Protein AF-A0A8T7CP13-F1 (afdb_monomer)

Radius of gyration: 25.71 Å; Cα contacts (8 Å, |Δi|>4): 298; chains: 1; bounding box: 45×99×45 Å

Secondary structure (DSSP, 8-state):
-------------------------PPPPEEEEEEEEEESS-HHHHHHHHHHHHHTSS-EEEEEEEEEETTTTEEEEEEEEE-HHHHHHTTTS-GGGGGGG-EEEEEEEETT-SSEEEEEE-HHHHHHHHTTT-TTHHHHHHHHHHHHHHHHHHHHTSSEEEEEEEEEEEE-HHHHTT---

Nearest PDB structures (foldseek):
  7bj4-assembly1_A  TM=4.492E-01  e=5.157E-01  Halalkalicoccus jeotgali B3
  4bva-assembly1_A  TM=3.346E-01  e=1.527E-01  Mus musculus
  4bv9-assembly1_A  TM=2.547E-01  e=1.211E-01  Mus musculus
  8j1g-assembly1_B  TM=2.548E-01  e=1.143E-01  Pseudomonas veronii
  8j1g-assembly1_A  TM=2.370E-01  e=2.428E-01  Pseudomonas veronii

Mean predicted aligned error: 9.37 Å

pLDDT: mean 86.02, std 18.94, range [32.25, 98.44]

Solvent-accessible surface area (backbone atoms only — not comparable to full-atom values): 10277 Å² total; per-residue (Å²): 134,82,91,79,85,90,84,89,82,88,84,78,86,88,89,87,84,82,79,80,82,73,75,74,72,74,74,66,64,46,15,47,28,28,39,41,29,39,26,69,46,54,65,67,58,45,44,52,50,48,53,53,31,47,67,73,48,86,47,45,78,77,50,73,48,80,48,73,41,79,92,64,44,29,39,36,41,38,39,39,30,38,40,65,63,38,49,60,52,47,64,87,53,61,81,87,45,54,73,47,52,59,39,40,41,34,36,37,38,53,71,88,50,100,38,24,37,32,34,31,52,26,39,39,42,38,27,32,42,60,34,52,85,46,95,54,34,66,59,30,34,50,35,19,41,54,51,48,51,53,50,50,59,40,54,54,80,50,64,60,45,74,61,70,38,69,30,76,69,67,38,33,63,77,53,33,44,63,64,81,130

Sequence (181 aa):
MKLKCRFCASILLSLLVFAPVAATAAKEKVGIFELIHVADGSFEETAAAVESALGTTSLTLHNSHDIEVGNGTQRARIFVLTSPALLSAAAAEPPNAISGQIVRVAVYNHGESDGTLINMANPVAHAMVFYSNSKNFKNIVDAAKDVADSIRDAVREIEGQAVLEQRAPLRTEKHYRKYKG

Foldseek 3Di:
DDDDDDDDDDDDDDDDDDDPPPPPPPFFWFALKWFFFFFQDDLVVLVVLLVVLVVVFQKDFDDWDWDADDNNQKIKIKTWIFHPQLCVLCVPPDPVLCVLRIWIWMWMDHHPPSGIIIMTSQSLLSLLQSCLPPPSSVSNSVSSVVVNVSSSVSSCPHHGDGDGGGDPPIDGSVVSSVDDD

Structure (mmCIF, N/CA/C/O backbone):
data_AF-A0A8T7CP13-F1
#
_entry.id   AF-A0A8T7CP13-F1
#
loop_
_atom_site.group_PDB
_atom_site.id
_atom_site.type_symbol
_atom_site.label_atom_id
_atom_site.label_alt_id
_atom_site.label_comp_id
_atom_site.label_asym_id
_atom_site.label_entity_id
_atom_site.label_seq_id
_atom_site.pdbx_PDB_ins_code
_atom_site.Cartn_x
_atom_site.Cartn_y
_atom_site.Cartn_z
_atom_site.occupancy
_atom_site.B_iso_or_equiv
_atom_site.auth_seq_id
_atom_site.auth_comp_id
_atom_site.auth_asym_id
_atom_site.auth_atom_id
_atom_site.pdbx_PDB_model_num
ATOM 1 N N . MET A 1 1 ? -28.095 -80.290 -11.524 1.00 34.06 1 MET A N 1
ATOM 2 C CA . MET A 1 1 ? -27.064 -81.280 -11.901 1.00 34.06 1 MET A CA 1
ATOM 3 C C . MET A 1 1 ? -26.045 -80.591 -12.806 1.00 34.06 1 MET A C 1
ATOM 5 O O . MET A 1 1 ? -26.471 -80.114 -13.839 1.00 34.06 1 MET A O 1
ATOM 9 N N . LYS A 1 2 ? -24.768 -80.536 -12.373 1.00 32.25 2 LYS A N 1
ATOM 10 C CA . LYS A 1 2 ? -23.499 -80.413 -13.147 1.00 32.25 2 LYS A CA 1
ATOM 11 C C . LYS A 1 2 ? -23.314 -79.195 -14.101 1.00 32.25 2 LYS A C 1
ATOM 13 O O . LYS A 1 2 ? -24.148 -78.946 -14.947 1.00 32.25 2 LYS A O 1
ATOM 18 N N . LEU A 1 3 ? -22.298 -78.335 -13.878 1.00 32.69 3 LEU A N 1
ATOM 19 C CA . LEU A 1 3 ? -20.914 -78.398 -14.438 1.00 32.69 3 LEU A CA 1
ATOM 20 C C . LEU A 1 3 ? -20.898 -78.208 -15.977 1.00 32.69 3 LEU A C 1
ATOM 22 O O . LEU A 1 3 ? -21.651 -78.892 -16.644 1.00 32.69 3 LEU A O 1
ATOM 26 N N . LYS A 1 4 ? -20.026 -77.448 -16.656 1.00 38.84 4 LYS A N 1
ATOM 27 C CA . LYS A 1 4 ? -18.803 -76.675 -16.354 1.00 38.84 4 LYS A CA 1
ATOM 28 C C . LYS A 1 4 ? -18.321 -76.055 -17.692 1.00 38.84 4 LYS A C 1
ATOM 30 O O . LYS A 1 4 ? -18.688 -76.562 -18.742 1.00 38.84 4 LYS A O 1
ATOM 35 N N . CYS A 1 5 ? -17.352 -75.137 -17.599 1.00 36.16 5 CYS A N 1
ATOM 36 C CA . CYS A 1 5 ? -16.318 -74.805 -18.605 1.00 36.16 5 CYS A CA 1
ATOM 37 C C . CYS A 1 5 ? -16.741 -73.982 -19.839 1.00 36.16 5 CYS A C 1
ATOM 39 O O . CYS A 1 5 ? -17.562 -74.413 -20.629 1.00 36.16 5 CYS A O 1
ATOM 41 N N . ARG A 1 6 ? -16.280 -72.726 -19.973 1.00 43.09 6 ARG A N 1
ATOM 42 C CA . ARG A 1 6 ? -14.911 -72.235 -20.304 1.00 43.09 6 ARG A CA 1
ATOM 43 C C . ARG A 1 6 ? -14.554 -72.419 -21.785 1.00 43.09 6 ARG A C 1
ATOM 45 O O . ARG A 1 6 ? -14.331 -73.551 -22.183 1.00 43.09 6 ARG A O 1
ATOM 52 N N . PHE A 1 7 ? -14.398 -71.303 -22.508 1.00 37.09 7 PHE A N 1
ATOM 53 C CA . PHE A 1 7 ? -13.244 -70.910 -23.355 1.00 37.09 7 PHE A CA 1
ATOM 54 C C . PHE A 1 7 ? -13.603 -69.577 -24.060 1.00 37.09 7 PHE A C 1
ATOM 56 O O . PHE A 1 7 ? -14.614 -69.496 -24.739 1.00 37.09 7 PHE A O 1
ATOM 63 N N . CYS A 1 8 ? -12.967 -68.463 -23.680 1.00 35.53 8 CYS A N 1
ATOM 64 C CA . CYS A 1 8 ? -11.900 -67.778 -24.436 1.00 35.53 8 CYS A CA 1
ATOM 65 C C . CYS A 1 8 ? -12.402 -66.779 -25.491 1.00 35.53 8 CYS A C 1
ATOM 67 O O . CYS A 1 8 ? -12.830 -67.188 -26.558 1.00 35.53 8 CYS A O 1
ATOM 69 N N . ALA A 1 9 ? -12.236 -65.480 -25.225 1.00 37.19 9 ALA A N 1
ATOM 70 C CA . ALA A 1 9 ? -11.510 -64.564 -26.114 1.00 37.19 9 ALA A CA 1
ATOM 71 C C . ALA A 1 9 ? -11.458 -63.164 -25.487 1.00 37.19 9 ALA A C 1
ATOM 73 O O . ALA A 1 9 ? -12.456 -62.464 -25.345 1.00 37.19 9 ALA A O 1
ATOM 74 N N . SER A 1 10 ? -10.251 -62.801 -25.090 1.00 41.25 10 SER A N 1
ATOM 75 C CA . SER A 1 10 ? -9.802 -61.485 -24.673 1.00 41.25 10 SER A CA 1
ATOM 76 C C . SER A 1 10 ? -10.085 -60.440 -25.758 1.00 41.25 10 SER A C 1
ATOM 78 O O . SER A 1 10 ? -9.637 -60.616 -26.889 1.00 41.25 10 SER A O 1
ATOM 80 N N . ILE A 1 11 ? -10.738 -59.325 -25.418 1.00 53.50 11 ILE A N 1
ATOM 81 C CA . ILE A 1 11 ? -10.636 -58.094 -26.212 1.00 53.50 11 ILE A CA 1
ATOM 82 C C . ILE A 1 11 ? -9.705 -57.155 -25.454 1.00 53.50 11 ILE A C 1
ATOM 84 O O . ILE A 1 11 ? -10.035 -56.585 -24.415 1.00 53.50 11 ILE A O 1
ATOM 88 N N . LEU A 1 12 ? -8.486 -57.110 -25.977 1.00 41.66 12 LEU A N 1
ATOM 89 C CA . LEU A 1 12 ? -7.406 -56.216 -25.615 1.00 41.66 12 LEU A CA 1
ATOM 90 C C . LEU A 1 12 ? -7.769 -54.782 -26.043 1.00 41.66 12 LEU A C 1
ATOM 92 O O . LEU A 1 12 ? -8.125 -54.549 -27.192 1.00 41.66 12 LEU A O 1
ATOM 96 N N . LEU A 1 13 ? -7.638 -53.849 -25.100 1.00 44.75 13 LEU A N 1
ATOM 97 C CA . LEU A 1 13 ? -6.861 -52.611 -25.221 1.00 44.75 13 LEU A CA 1
ATOM 98 C C . LEU A 1 13 ? -6.862 -51.874 -26.579 1.00 44.75 13 LEU A C 1
ATOM 100 O O . LEU A 1 13 ? -6.088 -52.235 -27.458 1.00 44.75 13 LEU A O 1
ATOM 104 N N . SER A 1 14 ? -7.557 -50.731 -26.650 1.00 43.22 14 SER A N 1
ATOM 105 C CA . SER A 1 14 ? -7.022 -49.490 -27.252 1.00 43.22 14 SER A CA 1
ATOM 106 C C . SER A 1 14 ? -8.059 -48.363 -27.238 1.00 43.22 14 SER A C 1
ATOM 108 O O . SER A 1 14 ? -9.024 -48.432 -27.991 1.00 43.22 14 SER A O 1
ATOM 110 N N . LEU A 1 15 ? -7.842 -47.335 -26.405 1.00 42.22 15 LEU A N 1
ATOM 111 C CA . LEU A 1 15 ? -8.043 -45.903 -26.710 1.00 42.22 15 LEU A CA 1
ATOM 112 C C . LEU A 1 15 ? -7.820 -45.075 -25.434 1.00 42.22 15 LEU A C 1
ATOM 114 O O . LEU A 1 15 ? -8.746 -44.638 -24.759 1.00 42.22 15 LEU A O 1
ATOM 118 N N . LEU A 1 16 ? -6.548 -44.862 -25.110 1.00 52.78 16 LEU A N 1
ATOM 119 C CA . LEU A 1 16 ? -6.111 -43.708 -24.336 1.00 52.78 16 LEU A CA 1
ATOM 120 C C . LEU A 1 16 ? -5.345 -42.838 -25.330 1.00 52.78 16 LEU A C 1
ATOM 122 O O . LEU A 1 16 ? -4.335 -43.323 -25.818 1.00 52.78 16 LEU A O 1
ATOM 126 N N . VAL A 1 17 ? -5.822 -41.633 -25.670 1.00 47.56 17 VAL A N 1
ATOM 127 C CA . VAL A 1 17 ? -5.003 -40.538 -26.238 1.00 47.56 17 VAL A CA 1
ATOM 128 C C . VAL A 1 17 ? -5.818 -39.229 -26.258 1.00 47.56 17 VAL A C 1
ATOM 130 O O . VAL A 1 17 ? -6.745 -39.049 -27.037 1.00 47.56 17 VAL A O 1
ATOM 133 N N . PHE A 1 18 ? -5.412 -38.333 -25.351 1.00 48.31 18 PHE A N 1
ATOM 134 C CA . PHE A 1 18 ? -5.427 -36.867 -25.442 1.00 48.31 18 PHE A CA 1
ATOM 135 C C . PHE A 1 18 ? -6.770 -36.126 -25.562 1.00 48.31 18 PHE A C 1
ATOM 137 O O . PHE A 1 18 ? -7.075 -35.515 -26.583 1.00 48.31 18 PHE A O 1
ATOM 144 N N . ALA A 1 19 ? -7.477 -35.987 -24.438 1.00 41.25 19 ALA A N 1
ATOM 145 C CA . ALA A 1 19 ? -8.104 -34.698 -24.154 1.00 41.25 19 ALA A CA 1
ATOM 146 C C . ALA A 1 19 ? -7.040 -33.822 -23.470 1.00 41.25 19 ALA A C 1
ATOM 148 O O . ALA A 1 19 ? -6.579 -34.191 -22.385 1.00 41.25 19 ALA A O 1
ATOM 149 N N . PRO A 1 20 ? -6.594 -32.698 -24.061 1.00 45.38 20 PRO A N 1
ATOM 150 C CA . PRO A 1 20 ? -5.799 -31.749 -23.312 1.00 45.38 20 PRO A CA 1
ATOM 151 C C . PRO A 1 20 ? -6.738 -31.179 -22.255 1.00 45.38 20 PRO A C 1
ATOM 153 O O . PRO A 1 20 ? -7.624 -30.381 -22.557 1.00 45.38 20 PRO A O 1
ATOM 156 N N . VAL A 1 21 ? -6.550 -31.586 -21.002 1.00 50.84 21 VAL A N 1
ATOM 157 C CA . VAL A 1 21 ? -7.034 -30.811 -19.863 1.00 50.84 21 VAL A CA 1
ATOM 158 C C . VAL A 1 21 ? -6.161 -29.560 -19.824 1.00 50.84 21 VAL A C 1
ATOM 160 O O . VAL A 1 21 ? -5.251 -29.420 -19.014 1.00 50.84 21 VAL A O 1
ATOM 163 N N . ALA A 1 22 ? -6.394 -28.654 -20.773 1.00 46.25 22 ALA A N 1
ATOM 164 C CA . ALA A 1 22 ? -5.994 -27.274 -20.643 1.00 46.25 22 ALA A CA 1
ATOM 165 C C . ALA A 1 22 ? -6.886 -26.711 -19.539 1.00 46.25 22 ALA A C 1
ATOM 167 O O . ALA A 1 22 ? -7.942 -26.138 -19.794 1.00 46.25 22 ALA A O 1
ATOM 168 N N . ALA A 1 23 ? -6.478 -26.943 -18.292 1.00 43.59 23 ALA A N 1
ATOM 169 C CA . ALA A 1 23 ? -6.913 -26.132 -17.180 1.00 43.59 23 ALA A CA 1
ATOM 170 C C . ALA A 1 23 ? -6.509 -24.700 -17.537 1.00 43.59 23 ALA A C 1
ATOM 172 O O . ALA A 1 23 ? -5.359 -24.292 -17.377 1.00 43.59 23 ALA A O 1
ATOM 173 N N . THR A 1 24 ? -7.434 -23.945 -18.122 1.00 44.00 24 THR A N 1
ATOM 174 C CA . THR A 1 24 ? -7.287 -22.505 -18.246 1.00 44.00 24 THR A CA 1
ATOM 175 C C . THR A 1 24 ? -7.358 -21.975 -16.825 1.00 44.00 24 THR A C 1
ATOM 177 O O . THR A 1 24 ? -8.445 -21.697 -16.323 1.00 44.00 24 THR A O 1
ATOM 180 N N . ALA A 1 25 ? -6.211 -21.903 -16.146 1.00 50.31 25 ALA A N 1
ATOM 181 C CA . ALA A 1 25 ? -6.105 -21.180 -14.894 1.00 50.31 25 ALA A CA 1
ATOM 182 C C . ALA A 1 25 ? -6.632 -19.773 -15.183 1.00 50.31 25 ALA A C 1
ATOM 184 O O . ALA A 1 25 ? -6.087 -19.056 -16.034 1.00 50.31 25 ALA A O 1
ATOM 185 N N . ALA A 1 26 ? -7.771 -19.424 -14.583 1.00 56.47 26 ALA A N 1
ATOM 186 C CA . ALA A 1 26 ? -8.312 -18.088 -14.712 1.00 56.47 26 ALA A CA 1
ATOM 187 C C . ALA A 1 26 ? -7.201 -17.130 -14.278 1.00 56.47 26 ALA A C 1
ATOM 189 O O . ALA A 1 26 ? -6.661 -17.262 -13.184 1.00 56.47 26 ALA A O 1
ATOM 190 N N . LYS A 1 27 ? -6.794 -16.225 -15.174 1.00 75.00 27 LYS A N 1
ATOM 191 C CA . LYS A 1 27 ? -5.712 -15.288 -14.865 1.00 75.00 27 LYS A CA 1
ATOM 192 C C . LYS A 1 27 ? -6.127 -14.477 -13.646 1.00 75.00 27 LYS A C 1
ATOM 194 O O . LYS A 1 27 ? -7.173 -13.825 -13.699 1.00 75.00 27 LYS A O 1
ATOM 199 N N . GLU A 1 28 ? -5.315 -14.530 -12.596 1.00 86.19 28 GLU A N 1
ATOM 200 C CA . GLU A 1 28 ? -5.589 -13.833 -11.345 1.00 86.19 28 GLU A CA 1
ATOM 201 C C . GLU A 1 28 ? -5.834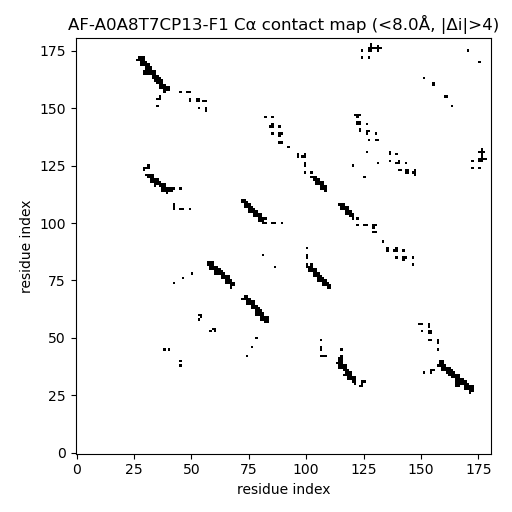 -12.348 -11.617 1.00 86.19 28 GLU A C 1
ATOM 203 O O . GLU A 1 28 ? -5.128 -11.698 -12.403 1.00 86.19 28 GLU A O 1
ATOM 208 N N . LYS A 1 29 ? -6.907 -11.830 -11.020 1.00 92.31 29 LYS A N 1
ATOM 209 C CA . LYS A 1 29 ? -7.217 -10.408 -11.050 1.00 92.31 29 LYS A CA 1
ATOM 210 C C . LYS A 1 29 ? -6.685 -9.790 -9.770 1.00 92.31 29 LYS A C 1
ATOM 212 O O . LYS A 1 29 ? -7.023 -10.243 -8.684 1.00 92.31 29 LYS A O 1
ATOM 217 N N . VAL A 1 30 ? -5.907 -8.733 -9.930 1.00 94.12 30 VAL A N 1
ATOM 218 C CA . VAL A 1 30 ? -5.331 -7.957 -8.837 1.00 94.12 30 VAL A CA 1
ATOM 219 C C . VAL A 1 30 ? -6.048 -6.610 -8.793 1.00 94.12 30 VAL A C 1
ATOM 221 O O . VAL A 1 30 ? -6.367 -6.032 -9.841 1.00 94.12 30 VAL A O 1
ATOM 224 N N . GLY A 1 31 ? -6.365 -6.135 -7.597 1.00 96.00 31 GLY A N 1
ATOM 225 C CA . GLY A 1 31 ? -6.950 -4.820 -7.364 1.00 96.00 31 GLY A CA 1
ATOM 226 C C . GLY A 1 31 ? -5.888 -3.733 -7.372 1.00 96.00 31 GLY A C 1
ATOM 227 O O . GLY A 1 31 ? -4.758 -3.979 -6.963 1.00 96.00 31 GLY A O 1
ATOM 228 N N . ILE A 1 32 ? -6.232 -2.530 -7.834 1.00 95.00 32 ILE A N 1
ATOM 229 C CA . ILE A 1 32 ? -5.332 -1.370 -7.692 1.00 95.00 32 ILE A CA 1
ATOM 230 C C . ILE A 1 32 ? -5.233 -0.933 -6.222 1.00 95.00 32 ILE A C 1
ATOM 232 O O . ILE A 1 32 ? -4.246 -0.336 -5.804 1.00 95.00 32 ILE A O 1
ATOM 236 N N . PHE A 1 33 ? -6.256 -1.273 -5.438 1.00 95.88 33 PHE A N 1
ATOM 237 C CA . PHE A 1 33 ? -6.301 -1.143 -3.992 1.00 95.88 33 PHE A CA 1
ATOM 238 C C . PHE A 1 33 ? -6.540 -2.513 -3.370 1.00 95.88 33 PHE A C 1
ATOM 240 O O . PHE A 1 33 ? -7.077 -3.423 -4.007 1.00 95.88 33 PHE A O 1
ATOM 247 N N . GLU A 1 34 ? -6.184 -2.635 -2.105 1.00 97.12 34 GLU A N 1
ATOM 248 C CA . GLU A 1 34 ? -6.445 -3.814 -1.300 1.00 97.12 34 GLU A CA 1
ATOM 249 C C . GLU A 1 34 ? -6.867 -3.393 0.101 1.00 97.12 34 GLU A C 1
ATOM 251 O O . GLU A 1 34 ? -6.175 -2.596 0.735 1.00 97.12 34 GLU A O 1
ATOM 256 N N . LEU A 1 35 ? -7.993 -3.929 0.569 1.00 96.50 35 LEU A N 1
ATOM 257 C CA . LEU A 1 35 ? -8.397 -3.844 1.967 1.00 96.50 35 LEU A CA 1
ATOM 258 C C . LEU A 1 35 ? -7.687 -4.954 2.720 1.00 96.50 35 LEU A C 1
ATOM 260 O O . LEU A 1 35 ? -8.021 -6.126 2.566 1.00 96.50 35 LEU A O 1
ATOM 264 N N . ILE A 1 36 ? -6.681 -4.583 3.500 1.00 97.19 36 ILE A N 1
ATOM 265 C CA . ILE A 1 36 ? -5.796 -5.551 4.144 1.00 97.19 36 ILE A CA 1
ATOM 266 C C . ILE A 1 36 ? -6.298 -5.938 5.535 1.00 97.19 36 ILE A C 1
ATOM 268 O O . ILE A 1 36 ? -6.154 -7.099 5.916 1.00 97.19 36 ILE A O 1
ATOM 272 N N . HIS A 1 37 ? -6.947 -5.022 6.259 1.00 97.25 37 HIS A N 1
ATOM 273 C CA . HIS A 1 37 ? -7.390 -5.260 7.632 1.00 97.25 37 HIS A CA 1
ATOM 274 C C . HIS A 1 37 ? -8.580 -4.358 8.012 1.00 97.25 37 HIS A C 1
ATOM 276 O O . HIS A 1 37 ? -8.718 -3.253 7.482 1.00 97.25 37 HIS A O 1
ATOM 282 N N . VAL A 1 38 ? -9.436 -4.830 8.917 1.00 95.62 38 VAL A N 1
ATOM 283 C CA . VAL A 1 38 ? -10.517 -4.072 9.567 1.00 95.62 38 VAL A CA 1
ATOM 284 C C . VAL A 1 38 ? -10.238 -4.103 11.061 1.00 95.62 38 VAL A C 1
ATOM 286 O O . VAL A 1 38 ? -10.292 -5.172 11.654 1.00 95.62 38 VAL A O 1
ATOM 289 N N . ALA A 1 39 ? -9.869 -2.959 11.628 1.00 95.62 39 ALA A N 1
ATOM 290 C CA . ALA A 1 39 ? -9.481 -2.839 13.025 1.00 95.62 39 ALA A CA 1
ATOM 291 C C . ALA A 1 39 ? -10.688 -2.502 13.908 1.00 95.62 39 ALA A C 1
ATOM 293 O O . ALA A 1 39 ? -11.549 -1.711 13.505 1.00 95.62 39 ALA A O 1
ATOM 294 N N . ASP A 1 40 ? -10.693 -3.048 15.122 1.00 93.25 40 ASP A N 1
ATOM 295 C CA . ASP A 1 40 ? -11.751 -2.818 16.118 1.00 93.25 40 ASP A CA 1
ATOM 296 C C . ASP A 1 40 ? -11.567 -1.481 16.862 1.00 93.25 40 ASP A C 1
ATOM 298 O O . ASP A 1 40 ? -12.510 -0.930 17.433 1.00 93.25 40 ASP A O 1
ATOM 302 N N . GLY A 1 41 ? -10.345 -0.938 16.843 1.00 90.81 41 GLY A N 1
ATOM 303 C CA . GLY A 1 41 ? -9.993 0.320 17.496 1.00 90.81 41 GLY A CA 1
ATOM 304 C C . GLY A 1 41 ? -10.553 1.565 16.803 1.00 90.81 41 GLY A C 1
ATOM 305 O O . GLY A 1 41 ? -10.958 1.562 15.632 1.00 90.81 41 GLY A O 1
ATOM 306 N N . SER A 1 42 ? -10.506 2.692 17.517 1.00 92.31 42 SER A N 1
ATOM 307 C CA . SER A 1 42 ? -10.849 3.996 16.947 1.00 92.31 42 SER A CA 1
ATOM 308 C C . SER A 1 42 ? -9.881 4.408 15.830 1.00 92.31 42 SER A C 1
ATOM 310 O O . SER A 1 42 ? -8.808 3.824 15.652 1.00 92.31 42 SER A O 1
ATOM 312 N N . PHE A 1 43 ? -10.235 5.459 15.085 1.00 92.94 43 PHE A N 1
ATOM 313 C CA . PHE A 1 43 ? -9.385 5.984 14.015 1.00 92.94 43 PHE A CA 1
ATOM 314 C C . PHE A 1 43 ? -7.967 6.336 14.498 1.00 92.94 43 PHE A C 1
ATOM 316 O O . PHE A 1 43 ? -7.000 5.944 13.852 1.00 92.94 43 PHE A O 1
ATOM 323 N N . GLU A 1 44 ? -7.827 7.037 15.631 1.00 93.81 44 GLU A N 1
ATOM 324 C CA . GLU A 1 44 ? -6.507 7.455 16.135 1.00 93.81 44 GLU A CA 1
ATOM 325 C C . GLU A 1 44 ? -5.691 6.282 16.674 1.00 93.81 44 GLU A C 1
ATOM 327 O O . GLU A 1 44 ? -4.493 6.197 16.409 1.00 93.81 44 GLU A O 1
ATOM 332 N N . GLU A 1 45 ? -6.333 5.358 17.391 1.00 95.06 45 GLU A N 1
ATOM 333 C CA . GLU A 1 45 ? -5.673 4.153 17.906 1.00 95.06 45 GLU A CA 1
ATOM 334 C C . GLU A 1 45 ? -5.177 3.280 16.754 1.00 95.06 45 GLU A C 1
ATOM 336 O O . GLU A 1 45 ? -4.016 2.874 16.734 1.00 95.06 45 GLU A O 1
ATOM 341 N N . THR A 1 46 ? -6.024 3.067 15.744 1.00 96.56 46 THR A N 1
ATOM 342 C CA . THR A 1 46 ? -5.671 2.303 14.544 1.00 96.56 46 THR A CA 1
ATOM 343 C C . THR A 1 46 ? -4.560 2.993 13.761 1.00 96.56 46 THR A C 1
ATOM 345 O O . THR A 1 46 ? -3.616 2.342 13.320 1.00 96.56 46 THR A O 1
ATOM 348 N N . ALA A 1 47 ? -4.631 4.315 13.596 1.00 96.94 47 ALA A N 1
ATOM 349 C CA . ALA A 1 47 ? -3.603 5.085 12.907 1.00 96.94 47 ALA A CA 1
ATOM 350 C C . ALA A 1 47 ? -2.244 4.987 13.613 1.00 96.94 47 ALA A C 1
ATOM 352 O O . ALA A 1 47 ? -1.237 4.718 12.957 1.00 96.94 47 ALA A O 1
ATOM 353 N N . ALA A 1 48 ? -2.212 5.137 14.938 1.00 97.50 48 ALA A N 1
ATOM 354 C CA . ALA A 1 48 ? -0.994 4.975 15.727 1.00 97.50 48 ALA A CA 1
ATOM 355 C C . ALA A 1 48 ? -0.455 3.533 15.671 1.00 97.50 48 ALA A C 1
ATOM 357 O O . ALA A 1 48 ? 0.754 3.331 15.536 1.00 97.50 48 ALA A O 1
ATOM 358 N N . ALA A 1 49 ? -1.338 2.531 15.721 1.00 98.06 49 ALA A N 1
ATOM 359 C CA . ALA A 1 49 ? -0.962 1.124 15.607 1.00 98.06 49 ALA A CA 1
ATOM 360 C C . ALA A 1 49 ? -0.356 0.802 14.234 1.00 98.06 49 ALA A C 1
ATOM 362 O O . ALA A 1 49 ? 0.686 0.153 14.165 1.00 98.06 49 ALA A O 1
ATOM 363 N N . VAL A 1 50 ? -0.948 1.308 13.146 1.00 98.38 50 VAL A N 1
ATOM 364 C CA . VAL A 1 50 ? -0.410 1.154 11.786 1.00 98.38 50 VAL A CA 1
ATOM 365 C C . VAL A 1 50 ? 0.945 1.839 11.648 1.00 98.38 50 VAL A C 1
ATOM 367 O O . VAL A 1 50 ? 1.866 1.238 11.103 1.00 98.38 50 VAL A O 1
ATOM 370 N N . GLU A 1 51 ? 1.101 3.065 12.149 1.00 98.38 51 GLU A N 1
ATOM 371 C CA . GLU A 1 51 ? 2.383 3.775 12.099 1.00 98.38 51 GLU A CA 1
ATOM 372 C C . GLU A 1 51 ? 3.489 3.001 12.825 1.00 98.38 51 GLU A C 1
ATOM 374 O O . GLU A 1 51 ? 4.561 2.768 12.262 1.00 98.38 51 GLU A O 1
ATOM 379 N N . SER A 1 52 ? 3.195 2.534 14.043 1.00 98.12 52 SER A N 1
ATOM 380 C CA . SER A 1 52 ? 4.099 1.702 14.840 1.00 98.12 52 SER A CA 1
ATOM 381 C C . SER A 1 52 ? 4.461 0.404 14.113 1.00 98.12 52 SER A C 1
ATOM 383 O O . SER A 1 52 ? 5.641 0.088 13.957 1.00 98.12 52 SER A O 1
ATOM 385 N N . ALA A 1 53 ? 3.460 -0.313 13.590 1.00 97.88 53 ALA A N 1
ATOM 386 C CA . ALA A 1 53 ? 3.651 -1.560 12.857 1.00 97.88 53 ALA A CA 1
ATOM 387 C C . ALA A 1 53 ? 4.536 -1.367 11.618 1.00 97.88 53 ALA A C 1
ATOM 389 O O . ALA A 1 53 ? 5.495 -2.114 11.415 1.00 97.88 53 ALA A O 1
ATOM 390 N N . LEU A 1 54 ? 4.279 -0.328 10.820 1.00 97.56 54 LEU A N 1
ATOM 391 C CA . LEU A 1 54 ? 5.102 0.013 9.658 1.00 97.56 54 LEU A CA 1
ATOM 392 C C . LEU A 1 54 ? 6.546 0.345 10.058 1.00 97.56 54 LEU A C 1
ATOM 394 O O . LEU A 1 54 ? 7.470 -0.045 9.343 1.00 97.56 54 LEU A O 1
ATOM 398 N N . GLY A 1 55 ? 6.754 0.983 11.213 1.00 96.50 55 GLY A N 1
ATOM 399 C CA . GLY A 1 55 ? 8.078 1.278 11.770 1.00 96.50 55 GLY A CA 1
ATOM 400 C C . GLY A 1 55 ? 8.915 0.047 12.144 1.00 96.50 55 GLY A C 1
ATOM 401 O O . GLY A 1 55 ? 10.128 0.167 12.299 1.00 96.50 55 GLY A O 1
ATOM 402 N N . THR A 1 56 ? 8.304 -1.137 12.251 1.00 96.12 56 THR A N 1
ATOM 403 C CA . THR A 1 56 ? 9.022 -2.408 12.479 1.00 96.12 56 THR A CA 1
ATOM 404 C C . THR A 1 56 ? 9.498 -3.083 11.190 1.00 96.12 56 THR A C 1
ATOM 406 O O . THR A 1 56 ? 10.297 -4.020 11.232 1.00 96.12 56 THR A O 1
ATOM 409 N N . THR A 1 57 ? 9.015 -2.619 10.036 1.00 96.81 57 THR A N 1
ATOM 410 C CA . THR A 1 57 ? 9.371 -3.175 8.726 1.00 96.81 57 THR A CA 1
ATOM 411 C C . THR A 1 57 ? 10.674 -2.577 8.194 1.00 96.81 57 THR A C 1
ATOM 413 O O . THR A 1 57 ? 11.190 -1.586 8.705 1.00 96.81 57 THR A O 1
ATOM 416 N N . SER A 1 58 ? 11.198 -3.128 7.096 1.00 96.69 58 SER A N 1
ATOM 417 C CA . SER A 1 58 ? 12.306 -2.505 6.357 1.00 96.69 58 SER A CA 1
ATOM 418 C C . SER A 1 58 ? 11.874 -1.316 5.482 1.00 96.69 58 SER A C 1
ATOM 420 O O . SER A 1 58 ? 12.683 -0.807 4.702 1.00 96.69 58 SER A O 1
ATOM 422 N N . LEU A 1 59 ? 10.598 -0.918 5.518 1.00 97.88 59 LEU A N 1
ATOM 423 C CA . LEU A 1 59 ? 10.094 0.224 4.763 1.00 97.88 59 LEU A CA 1
ATOM 424 C C . LEU A 1 59 ? 10.523 1.528 5.432 1.00 97.88 59 LEU A C 1
ATOM 426 O O . LEU A 1 59 ? 10.592 1.642 6.651 1.00 97.88 59 LEU A O 1
ATOM 430 N N . THR A 1 60 ? 10.775 2.546 4.619 1.00 98.25 60 THR A N 1
ATOM 431 C CA . THR A 1 60 ? 11.029 3.899 5.111 1.00 98.25 60 THR A CA 1
ATOM 432 C C . THR A 1 60 ? 9.727 4.679 5.086 1.00 98.25 60 THR A C 1
ATOM 434 O O . THR A 1 60 ? 9.209 4.959 4.003 1.00 98.25 60 THR A O 1
ATOM 437 N N . LEU A 1 61 ? 9.208 5.032 6.261 1.00 97.75 61 LEU A N 1
ATOM 438 C CA . LEU A 1 61 ? 8.122 5.998 6.399 1.00 97.75 61 LEU A CA 1
ATOM 439 C C . LEU A 1 61 ? 8.686 7.412 6.219 1.00 97.75 61 LEU A C 1
ATOM 441 O O . LEU A 1 61 ? 9.559 7.832 6.973 1.00 97.75 61 LEU A O 1
ATOM 445 N N . HIS A 1 62 ? 8.199 8.136 5.211 1.00 97.19 62 HIS A N 1
ATOM 446 C CA . HIS A 1 62 ? 8.636 9.509 4.927 1.00 97.19 62 HIS A CA 1
ATOM 447 C C . HIS A 1 62 ? 7.729 10.549 5.562 1.00 97.19 62 HIS A C 1
ATOM 449 O O . HIS A 1 62 ? 8.202 11.590 6.008 1.00 97.19 62 HIS A O 1
ATOM 455 N N . ASN A 1 63 ? 6.420 10.302 5.534 1.00 96.44 63 ASN A N 1
ATOM 456 C CA . ASN A 1 63 ? 5.429 11.228 6.060 1.00 96.44 63 ASN A CA 1
ATOM 457 C C . ASN A 1 63 ? 4.090 10.522 6.311 1.00 96.44 63 ASN A C 1
ATOM 459 O O . ASN A 1 63 ? 3.793 9.499 5.683 1.00 96.44 63 ASN A O 1
ATOM 463 N N . SER A 1 64 ? 3.263 11.123 7.159 1.00 97.38 64 SER A N 1
ATOM 464 C CA . SER A 1 64 ? 1.846 10.811 7.303 1.00 97.38 64 SER A CA 1
ATOM 465 C C . SER A 1 64 ? 1.010 12.076 7.087 1.00 97.38 64 SER A C 1
ATOM 467 O O . SER A 1 64 ? 1.462 13.196 7.330 1.00 97.38 64 SER A O 1
ATOM 469 N N . HIS A 1 65 ? -0.198 11.927 6.547 1.00 96.38 65 HIS A N 1
ATOM 470 C CA . HIS A 1 65 ? -1.084 13.063 6.306 1.00 96.38 65 HIS A CA 1
ATOM 471 C C . HIS A 1 65 ? -2.532 12.718 6.615 1.00 96.38 65 HIS A C 1
ATOM 473 O O . HIS A 1 65 ? -3.057 11.730 6.094 1.00 96.38 65 HIS A O 1
ATOM 479 N N . ASP A 1 66 ? -3.159 13.579 7.412 1.00 95.06 66 ASP A N 1
ATOM 480 C CA . ASP A 1 66 ? -4.570 13.488 7.751 1.00 95.06 66 ASP A CA 1
ATOM 481 C C . ASP A 1 66 ? -5.427 14.268 6.772 1.00 95.06 66 ASP A C 1
ATOM 483 O O . ASP A 1 66 ? -5.166 15.428 6.455 1.00 95.06 66 ASP A O 1
ATOM 487 N N . ILE A 1 67 ? -6.484 13.608 6.323 1.00 92.81 67 ILE A N 1
ATOM 488 C CA . ILE A 1 67 ? -7.508 14.156 5.455 1.00 92.81 67 ILE A CA 1
ATOM 489 C C . ILE A 1 67 ? -8.834 14.001 6.179 1.00 92.81 67 ILE A C 1
ATOM 491 O O . ILE A 1 67 ? -9.237 12.896 6.545 1.00 92.81 67 ILE A O 1
ATOM 495 N N . GLU A 1 68 ? -9.529 15.118 6.334 1.00 90.56 68 GLU A N 1
ATOM 496 C CA . GLU A 1 68 ? -10.866 15.164 6.901 1.00 90.56 68 GLU A CA 1
ATOM 497 C C . GLU A 1 68 ? -11.832 15.768 5.882 1.00 90.56 68 GLU A C 1
ATOM 499 O O . GLU A 1 68 ? -11.549 16.800 5.269 1.00 90.56 68 GLU A O 1
ATOM 504 N N . VAL A 1 69 ? -12.977 15.115 5.680 1.00 86.94 69 VAL A N 1
ATOM 505 C CA . VAL A 1 69 ? -14.016 15.563 4.747 1.00 86.94 69 VAL A CA 1
ATOM 506 C C . VAL A 1 69 ? -15.361 15.611 5.459 1.00 86.94 69 VAL A C 1
ATOM 508 O O . VAL A 1 69 ? -15.732 14.689 6.185 1.00 86.94 69 VAL A O 1
ATOM 511 N N . GLY A 1 70 ? -16.116 16.684 5.209 1.00 81.44 70 GLY A N 1
ATOM 512 C CA . GLY A 1 70 ? -17.474 16.837 5.729 1.00 81.44 70 GLY A CA 1
ATOM 513 C C . GLY A 1 70 ? -17.519 16.938 7.254 1.00 81.44 70 GLY A C 1
ATOM 514 O O . GLY A 1 70 ? -18.314 16.237 7.872 1.00 81.44 70 GLY A O 1
ATOM 515 N N . ASN A 1 71 ? -16.658 17.775 7.847 1.00 80.56 71 ASN A N 1
ATOM 516 C CA . ASN A 1 71 ? -16.571 18.011 9.297 1.00 80.56 71 ASN A CA 1
ATOM 517 C C . ASN A 1 71 ? -16.442 16.708 10.110 1.00 80.56 71 ASN A C 1
ATOM 519 O O . ASN A 1 71 ? -17.218 16.467 11.033 1.00 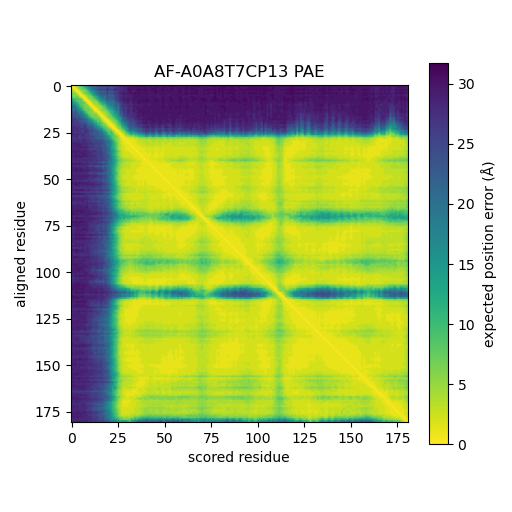80.56 71 ASN A O 1
ATOM 523 N N . GLY A 1 72 ? -15.521 15.834 9.708 1.00 75.50 72 GLY A N 1
ATOM 524 C CA . GLY A 1 72 ? -15.236 14.587 10.419 1.00 75.50 72 GLY A CA 1
ATOM 525 C C . GLY A 1 72 ? -16.053 13.379 9.973 1.00 75.50 72 GLY A C 1
ATOM 526 O O . GLY A 1 72 ? -15.785 12.280 10.446 1.00 75.50 72 GLY A O 1
ATOM 527 N N . THR A 1 73 ? -16.995 13.537 9.035 1.00 82.94 73 THR A N 1
ATOM 528 C CA . THR A 1 73 ? -17.791 12.409 8.506 1.00 82.94 73 THR A CA 1
ATOM 529 C C . THR A 1 73 ? -16.910 11.352 7.835 1.00 82.94 73 THR A C 1
ATOM 531 O O . THR A 1 73 ? -17.208 10.159 7.894 1.00 82.94 73 THR A O 1
ATOM 534 N N . GLN A 1 74 ? -15.825 11.781 7.186 1.00 88.88 74 GLN A N 1
ATOM 535 C CA . GLN A 1 74 ? -14.807 10.884 6.652 1.00 88.88 74 GLN A CA 1
ATOM 536 C C . GLN A 1 74 ? -13.436 11.332 7.120 1.00 88.88 74 GLN A C 1
ATOM 538 O O . GLN A 1 74 ? -13.091 12.513 7.010 1.00 88.88 74 GLN A O 1
ATOM 543 N N . ARG A 1 75 ? -12.650 10.372 7.595 1.00 92.06 75 ARG A N 1
ATOM 544 C CA . ARG A 1 75 ?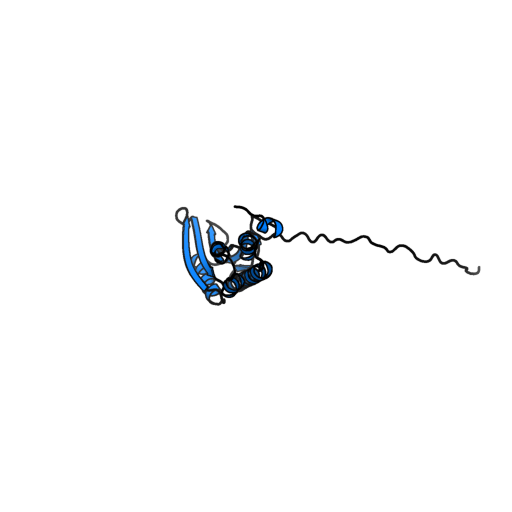 -11.289 10.601 8.069 1.00 92.06 75 ARG A CA 1
ATOM 545 C C . ARG A 1 75 ? -10.364 9.595 7.417 1.00 92.06 75 ARG A C 1
ATOM 547 O O . ARG A 1 75 ? -10.694 8.413 7.323 1.00 92.06 75 ARG A O 1
ATOM 554 N N . ALA A 1 76 ? -9.213 10.063 6.960 1.00 94.62 76 ALA A N 1
ATOM 555 C CA . ALA A 1 76 ? -8.164 9.211 6.436 1.00 94.62 76 ALA A CA 1
ATOM 556 C C . ALA A 1 76 ? -6.798 9.673 6.941 1.00 94.62 76 ALA A C 1
ATOM 558 O O . ALA A 1 76 ? -6.510 10.862 6.860 1.00 94.62 76 ALA A O 1
ATOM 559 N N . ARG A 1 77 ? -5.941 8.746 7.379 1.00 97.38 77 ARG A N 1
ATOM 560 C CA . ARG A 1 77 ? -4.499 8.992 7.535 1.00 97.38 77 ARG A CA 1
ATOM 561 C C . ARG A 1 77 ? -3.770 8.200 6.469 1.00 97.38 77 ARG A C 1
ATOM 563 O O . ARG A 1 77 ? -3.915 6.980 6.407 1.00 97.38 77 ARG A O 1
ATOM 570 N N . ILE A 1 78 ? -3.008 8.880 5.620 1.00 97.81 78 ILE A N 1
ATOM 571 C CA . ILE A 1 78 ? -2.196 8.250 4.574 1.00 97.81 78 ILE A CA 1
ATOM 572 C C . ILE A 1 78 ? -0.740 8.239 5.022 1.00 97.81 78 ILE A C 1
ATOM 574 O O . ILE A 1 78 ? -0.170 9.294 5.278 1.00 97.81 78 ILE A O 1
ATOM 578 N N . PHE A 1 79 ? -0.130 7.060 5.035 1.00 98.44 79 PHE A N 1
ATOM 579 C CA . PHE A 1 79 ? 1.296 6.845 5.254 1.00 98.44 79 PHE A CA 1
ATOM 580 C C . PHE A 1 79 ? 2.009 6.732 3.908 1.00 98.44 79 PHE A C 1
ATOM 582 O O . PHE A 1 79 ? 1.634 5.913 3.063 1.00 98.44 79 PHE A O 1
ATOM 589 N N . VAL A 1 80 ? 3.034 7.558 3.700 1.00 98.06 80 VAL A N 1
ATOM 590 C CA . VAL A 1 80 ? 3.836 7.590 2.472 1.00 98.06 80 VAL A CA 1
ATOM 591 C C . VAL A 1 80 ? 5.169 6.905 2.726 1.00 98.06 80 VAL A C 1
ATOM 593 O O . VAL A 1 80 ? 5.964 7.351 3.554 1.00 98.06 80 VAL A O 1
ATOM 596 N N . LEU A 1 81 ? 5.411 5.820 1.996 1.00 98.25 81 LEU A N 1
ATOM 597 C CA . LEU A 1 81 ? 6.511 4.896 2.238 1.00 98.25 81 LEU A CA 1
ATOM 598 C C . LEU A 1 81 ? 7.347 4.674 0.973 1.00 98.25 81 LEU A C 1
ATOM 600 O O . LEU A 1 81 ? 6.855 4.783 -0.155 1.00 98.25 81 LEU A O 1
ATOM 604 N N . THR A 1 82 ? 8.596 4.263 1.164 1.00 97.88 82 THR A N 1
ATOM 605 C CA . THR A 1 82 ? 9.408 3.617 0.121 1.00 97.88 82 THR A CA 1
ATOM 606 C C . THR A 1 82 ? 9.993 2.307 0.629 1.00 97.88 82 THR A C 1
ATOM 608 O O . THR A 1 82 ? 10.219 2.147 1.826 1.00 97.88 82 THR A O 1
ATOM 611 N N . SER A 1 83 ? 10.311 1.393 -0.286 1.00 97.94 83 SER A N 1
ATOM 612 C CA . SER A 1 83 ? 11.024 0.150 0.022 1.00 97.94 83 SER A CA 1
ATOM 613 C C . SER A 1 83 ? 12.424 0.172 -0.590 1.00 97.94 83 SER A C 1
ATOM 615 O O . SER A 1 83 ? 12.523 0.282 -1.814 1.00 97.94 83 SER A O 1
ATOM 617 N N . PRO A 1 84 ? 13.504 0.005 0.196 1.00 97.19 84 PRO A N 1
ATOM 618 C CA . PRO A 1 84 ? 14.858 -0.113 -0.345 1.00 97.19 84 PRO A CA 1
ATOM 619 C C . PRO A 1 84 ? 14.995 -1.213 -1.410 1.00 97.19 84 PRO A C 1
ATOM 621 O O . PRO A 1 84 ? 15.667 -1.010 -2.420 1.00 97.19 84 PRO A O 1
ATOM 624 N N . ALA A 1 85 ? 14.313 -2.351 -1.233 1.00 95.88 85 ALA A N 1
ATOM 625 C CA . ALA A 1 85 ? 14.331 -3.455 -2.193 1.00 95.88 85 ALA A CA 1
ATOM 626 C C . ALA A 1 85 ? 13.649 -3.079 -3.518 1.00 95.88 85 ALA A C 1
ATOM 628 O O . ALA A 1 85 ? 14.195 -3.336 -4.592 1.00 95.88 85 ALA A O 1
ATOM 629 N N . LEU A 1 86 ? 12.495 -2.406 -3.454 1.00 96.69 86 LEU A N 1
ATOM 630 C CA . LEU A 1 86 ? 11.791 -1.938 -4.651 1.00 96.69 86 LEU A CA 1
ATOM 631 C C . LEU A 1 86 ? 12.580 -0.840 -5.377 1.00 96.69 86 LEU A C 1
ATOM 633 O O . LEU A 1 86 ? 12.688 -0.872 -6.602 1.00 96.69 86 LEU A O 1
ATOM 637 N N . LEU A 1 87 ? 13.173 0.096 -4.627 1.00 96.31 87 LEU A N 1
ATOM 638 C CA . LEU A 1 87 ? 14.056 1.131 -5.170 1.00 96.31 87 LEU A CA 1
ATOM 639 C C . LEU A 1 87 ? 15.258 0.509 -5.890 1.00 96.31 87 LEU A C 1
ATOM 641 O O . LEU A 1 87 ? 15.592 0.921 -6.998 1.00 96.31 87 LEU A O 1
ATOM 645 N N . SER A 1 88 ? 15.873 -0.518 -5.299 1.00 96.38 88 SER A N 1
ATOM 646 C CA . SER A 1 88 ? 16.986 -1.247 -5.911 1.00 96.38 88 SER A CA 1
ATOM 647 C C . SER A 1 88 ? 16.560 -1.980 -7.187 1.00 96.38 88 SER A C 1
ATOM 649 O O . SER A 1 88 ? 17.221 -1.854 -8.219 1.00 96.38 88 SER A O 1
ATOM 651 N N . ALA A 1 89 ? 15.420 -2.678 -7.164 1.00 96.69 89 ALA A N 1
ATOM 652 C CA . ALA A 1 89 ? 14.893 -3.382 -8.333 1.00 96.69 89 ALA A CA 1
ATOM 653 C C . ALA A 1 89 ? 14.566 -2.431 -9.500 1.00 96.69 89 ALA A C 1
ATOM 655 O O . ALA A 1 89 ? 14.740 -2.797 -10.665 1.00 96.69 89 ALA A O 1
ATOM 656 N N . ALA A 1 90 ? 14.123 -1.208 -9.197 1.00 95.75 90 ALA A N 1
ATOM 657 C CA . ALA A 1 90 ? 13.768 -0.186 -10.177 1.00 95.75 90 ALA A CA 1
ATOM 658 C C . ALA A 1 90 ? 14.899 0.824 -10.472 1.00 95.75 90 ALA A C 1
ATOM 660 O O . ALA A 1 90 ? 14.656 1.821 -11.147 1.00 95.75 90 ALA A O 1
ATOM 661 N N . ALA A 1 91 ? 16.134 0.596 -10.008 1.00 94.56 91 ALA A N 1
ATOM 662 C CA . ALA A 1 91 ? 17.215 1.588 -10.085 1.00 94.56 91 ALA A CA 1
ATOM 663 C C . ALA A 1 91 ? 17.618 1.988 -11.520 1.00 94.56 91 ALA A C 1
ATOM 665 O O . ALA A 1 91 ? 18.121 3.087 -11.738 1.00 94.56 91 ALA A O 1
ATOM 666 N N . ALA A 1 92 ? 17.405 1.100 -12.496 1.00 94.38 92 ALA A N 1
ATOM 667 C CA . ALA A 1 92 ? 17.700 1.350 -13.909 1.00 94.38 92 ALA A CA 1
ATOM 668 C C . ALA A 1 92 ? 16.522 1.970 -14.687 1.00 94.38 92 ALA A C 1
ATOM 670 O O . ALA A 1 92 ? 16.639 2.214 -15.889 1.00 94.38 92 ALA A O 1
ATOM 671 N N . GLU A 1 93 ? 15.379 2.184 -14.032 1.00 95.12 93 GLU A N 1
ATOM 672 C CA . GLU A 1 93 ? 14.180 2.727 -14.663 1.00 95.12 93 GLU A CA 1
ATOM 673 C C . GLU A 1 93 ? 14.295 4.245 -14.861 1.00 95.12 93 GLU A C 1
ATOM 675 O O . GLU A 1 93 ? 14.983 4.931 -14.101 1.00 95.12 93 GLU A O 1
ATOM 680 N N . PRO A 1 94 ? 13.634 4.806 -15.888 1.00 89.31 94 PRO A N 1
ATOM 681 C CA . PRO A 1 94 ? 13.711 6.235 -16.150 1.00 89.31 94 PRO A CA 1
ATOM 682 C C . PRO A 1 94 ? 13.091 7.053 -14.997 1.00 89.31 94 PRO A C 1
ATOM 684 O O . PRO A 1 94 ? 12.150 6.586 -14.349 1.00 89.31 94 PRO A O 1
ATOM 687 N N . PRO A 1 95 ? 13.541 8.304 -14.762 1.00 85.50 95 PRO A N 1
ATOM 688 C CA . PRO A 1 95 ? 13.093 9.114 -13.621 1.00 85.50 95 PRO A CA 1
ATOM 689 C C . PRO A 1 95 ? 11.574 9.310 -13.513 1.00 85.50 95 PRO A C 1
ATOM 691 O O . PRO A 1 95 ? 11.033 9.440 -12.420 1.00 85.50 95 PRO A O 1
ATOM 694 N N . ASN A 1 96 ? 10.856 9.301 -14.636 1.00 83.44 96 ASN A N 1
ATOM 695 C CA . ASN A 1 96 ? 9.399 9.429 -14.660 1.00 83.44 96 ASN A CA 1
ATOM 696 C C . ASN A 1 96 ? 8.652 8.180 -14.147 1.00 83.44 96 ASN A C 1
ATOM 698 O O . ASN A 1 96 ? 7.441 8.246 -13.952 1.00 83.44 96 ASN A O 1
ATOM 702 N N . ALA A 1 97 ? 9.341 7.062 -13.898 1.00 85.88 97 ALA A N 1
ATOM 703 C CA . ALA A 1 97 ? 8.768 5.859 -13.297 1.00 85.88 97 ALA A CA 1
ATOM 704 C C . ALA A 1 97 ? 8.790 5.878 -11.754 1.00 85.88 97 ALA A C 1
ATOM 706 O O . ALA A 1 97 ? 8.328 4.926 -11.120 1.00 85.88 97 ALA A O 1
ATOM 707 N N . ILE A 1 98 ? 9.291 6.955 -11.133 1.00 86.81 98 ILE A N 1
ATOM 708 C CA . ILE A 1 98 ? 9.404 7.082 -9.670 1.00 86.81 98 ILE A CA 1
ATOM 709 C C . ILE A 1 98 ? 8.050 7.001 -8.952 1.00 86.81 98 ILE A C 1
ATOM 711 O O . ILE A 1 98 ? 7.976 6.532 -7.821 1.00 86.81 98 ILE A O 1
ATOM 715 N N . SER A 1 99 ? 6.951 7.365 -9.622 1.00 86.94 99 SER A N 1
ATOM 716 C CA . SER A 1 99 ? 5.595 7.241 -9.070 1.00 86.94 99 SER A CA 1
ATOM 717 C C . SER A 1 99 ? 5.213 5.798 -8.717 1.00 86.94 99 SER A C 1
ATOM 719 O O . SER A 1 99 ? 4.414 5.596 -7.806 1.00 86.94 99 SER A O 1
ATOM 721 N N . GLY A 1 100 ? 5.800 4.799 -9.390 1.00 90.88 100 GLY A N 1
ATOM 722 C CA . GLY A 1 100 ? 5.620 3.380 -9.066 1.00 90.88 100 GLY A CA 1
ATOM 723 C C . GLY A 1 100 ? 6.395 2.914 -7.827 1.00 90.88 100 GLY A C 1
ATOM 724 O O . GLY A 1 100 ? 6.121 1.831 -7.321 1.00 90.88 100 GLY A O 1
ATOM 725 N N . GLN A 1 101 ? 7.331 3.728 -7.327 1.00 93.69 101 GLN A N 1
ATOM 726 C CA . GLN A 1 101 ? 8.170 3.431 -6.158 1.00 93.69 101 GLN A CA 1
ATOM 727 C C . GLN A 1 101 ? 7.562 3.958 -4.850 1.00 93.69 101 GLN A C 1
ATOM 729 O O . GLN A 1 101 ? 8.009 3.580 -3.767 1.00 93.69 101 GLN A O 1
ATOM 734 N N . ILE A 1 102 ? 6.547 4.826 -4.944 1.00 95.44 102 ILE A N 1
ATOM 735 C CA . ILE A 1 102 ? 5.851 5.396 -3.789 1.00 95.44 102 ILE A CA 1
ATOM 736 C C . ILE A 1 102 ? 4.749 4.443 -3.330 1.00 95.44 102 ILE A C 1
ATOM 738 O O . ILE A 1 102 ? 3.737 4.239 -4.010 1.00 95.44 102 ILE A O 1
ATOM 742 N N . VAL A 1 103 ? 4.934 3.899 -2.134 1.00 97.50 103 VAL A N 1
ATOM 743 C CA . VAL A 1 103 ? 4.015 2.967 -1.483 1.00 97.50 103 VAL A CA 1
ATOM 744 C C . VAL A 1 103 ? 3.124 3.744 -0.522 1.00 97.50 103 VAL A C 1
ATOM 746 O O . VAL A 1 103 ? 3.571 4.686 0.131 1.00 97.50 103 VAL A O 1
ATOM 749 N N . ARG A 1 104 ? 1.838 3.388 -0.470 1.00 97.81 104 ARG A N 1
ATOM 750 C CA . ARG A 1 104 ? 0.845 4.089 0.349 1.00 97.81 104 ARG A CA 1
ATOM 751 C C . ARG A 1 104 ? -0.031 3.101 1.099 1.00 97.81 104 ARG A C 1
ATOM 753 O O . ARG A 1 104 ? -0.656 2.241 0.475 1.00 97.81 104 ARG A O 1
ATOM 760 N N . VAL A 1 105 ? -0.104 3.288 2.410 1.00 98.25 105 VAL A N 1
ATOM 761 C CA . VAL A 1 105 ? -1.055 2.625 3.309 1.00 98.25 105 VAL A CA 1
ATOM 762 C C . VAL A 1 105 ? -1.972 3.702 3.867 1.00 98.25 105 VAL A C 1
ATOM 764 O O . VAL A 1 105 ? -1.521 4.811 4.141 1.00 98.25 105 VAL A O 1
ATOM 767 N N . ALA A 1 106 ? -3.259 3.414 3.986 1.00 97.12 106 ALA A N 1
ATOM 768 C CA . ALA A 1 106 ? -4.247 4.352 4.478 1.00 97.12 106 ALA A CA 1
ATOM 769 C C . ALA A 1 106 ? -5.099 3.707 5.566 1.00 97.12 106 ALA A C 1
ATOM 771 O O . ALA A 1 106 ? -5.591 2.595 5.392 1.00 97.12 106 ALA A O 1
ATOM 772 N N . VAL A 1 107 ? -5.305 4.443 6.648 1.00 96.81 107 VAL A N 1
ATOM 773 C CA . VAL A 1 107 ? -6.323 4.162 7.661 1.00 96.81 107 VAL A CA 1
ATOM 774 C C . VAL A 1 107 ? -7.523 5.033 7.335 1.00 96.81 107 VAL A C 1
ATOM 776 O O . VAL A 1 107 ? -7.346 6.223 7.085 1.00 96.81 107 VAL A O 1
ATOM 779 N N . TYR A 1 108 ? -8.720 4.460 7.279 1.00 92.69 108 TYR A N 1
ATOM 780 C CA . TYR A 1 108 ? -9.941 5.141 6.865 1.00 92.69 108 TYR A CA 1
ATOM 781 C C . TYR A 1 108 ? -11.098 4.824 7.804 1.00 92.69 108 TYR A C 1
ATOM 783 O O . TYR A 1 108 ? -11.329 3.670 8.158 1.00 92.69 108 TYR A O 1
ATOM 791 N N . ASN A 1 109 ? -11.864 5.851 8.148 1.00 89.06 109 ASN A N 1
ATOM 792 C CA . ASN A 1 109 ? -13.134 5.723 8.845 1.00 89.06 109 ASN A CA 1
ATOM 793 C C . ASN A 1 109 ? -14.206 6.523 8.085 1.00 89.06 109 ASN A C 1
ATOM 795 O O . ASN A 1 109 ? -13.930 7.622 7.585 1.00 89.06 109 ASN A O 1
ATOM 799 N N . HIS A 1 110 ? -15.410 5.958 7.975 1.00 79.75 110 HIS A N 1
ATOM 800 C CA . HIS A 1 110 ? -16.553 6.604 7.336 1.00 79.75 110 HIS A CA 1
ATOM 801 C C . HIS A 1 110 ? -17.807 6.441 8.180 1.00 79.75 110 HIS A C 1
ATOM 803 O O . HIS A 1 110 ? -18.382 5.354 8.217 1.00 79.75 110 HIS A O 1
ATOM 809 N N . GLY A 1 111 ? -18.285 7.54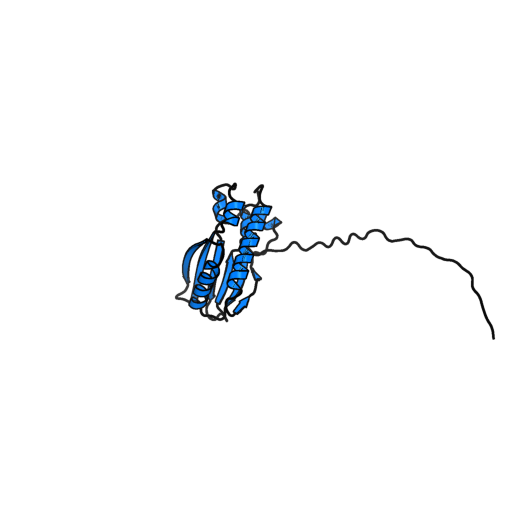5 8.752 1.00 70.44 111 GLY A N 1
ATOM 810 C CA . GLY A 1 111 ? -19.550 7.587 9.482 1.00 70.44 111 GLY A CA 1
ATOM 811 C C . GLY A 1 111 ? -19.668 6.475 10.527 1.00 70.44 111 GLY A C 1
ATOM 812 O O . GLY A 1 111 ? -18.783 6.302 11.357 1.00 70.44 111 GLY A O 1
ATOM 813 N N . GLU A 1 112 ? -20.765 5.718 10.467 1.00 60.56 112 GLU A N 1
ATOM 814 C CA . GLU A 1 112 ? -21.065 4.604 11.379 1.00 60.56 112 GLU A CA 1
ATOM 815 C C . GLU A 1 112 ? -20.472 3.259 10.918 1.00 60.56 112 GLU A C 1
ATOM 817 O O . GLU A 1 112 ? -21.104 2.219 11.078 1.00 60.56 112 GLU A O 1
ATOM 822 N N . SER A 1 113 ? -19.295 3.238 10.281 1.00 63.41 113 SER A N 1
ATOM 823 C CA . SER A 1 113 ? -18.671 1.958 9.927 1.00 63.41 113 SER A CA 1
ATOM 824 C C . SER A 1 113 ? -18.370 1.134 11.184 1.00 63.41 113 SER A C 1
ATOM 826 O O . SER A 1 113 ? -17.822 1.669 12.146 1.00 63.41 113 SER A O 1
ATOM 828 N N . ASP A 1 114 ? -18.653 -0.175 11.139 1.00 65.44 114 ASP A N 1
ATOM 829 C CA . ASP A 1 114 ? -18.417 -1.152 12.224 1.00 65.44 114 ASP A CA 1
ATOM 830 C C . ASP A 1 114 ? -16.914 -1.415 12.514 1.00 65.44 114 ASP A C 1
ATOM 832 O O . ASP A 1 114 ? -16.530 -2.501 12.935 1.00 65.44 114 ASP A O 1
ATOM 836 N N . GLY A 1 115 ? -16.035 -0.449 12.234 1.00 81.50 115 GLY A N 1
ATOM 837 C CA . GLY A 1 115 ? -14.591 -0.551 12.423 1.00 81.50 115 GLY A CA 1
ATOM 838 C C . GLY A 1 115 ? -13.802 0.487 11.626 1.00 81.50 115 GLY A C 1
ATOM 839 O O . GLY A 1 115 ? -14.351 1.245 10.814 1.00 81.50 115 GLY A O 1
ATOM 840 N N . THR A 1 116 ? -12.487 0.508 11.846 1.00 93.56 116 THR A N 1
ATOM 841 C CA . THR A 1 116 ? -11.540 1.351 11.108 1.00 93.56 116 THR A CA 1
ATOM 842 C C . THR A 1 116 ? -10.843 0.525 10.024 1.00 93.56 116 THR A C 1
ATOM 844 O O . THR A 1 116 ? -10.210 -0.492 10.291 1.00 93.56 116 THR A O 1
ATOM 847 N N . LEU A 1 117 ? -10.946 0.951 8.767 1.00 95.12 117 LEU A N 1
ATOM 848 C CA . LEU A 1 117 ? -10.431 0.205 7.619 1.00 95.12 117 LEU A CA 1
ATOM 849 C C . LEU A 1 117 ? -8.956 0.519 7.373 1.00 95.12 117 LEU A C 1
ATOM 851 O O . LEU A 1 117 ? -8.567 1.684 7.334 1.00 95.12 117 LEU A O 1
ATOM 855 N N . ILE A 1 118 ? -8.153 -0.504 7.097 1.00 97.38 118 ILE A N 1
ATOM 856 C CA . ILE A 1 118 ? -6.757 -0.359 6.684 1.00 97.38 118 ILE A CA 1
ATOM 857 C C . ILE A 1 118 ? -6.633 -0.837 5.237 1.00 97.38 118 ILE A C 1
ATOM 859 O O . ILE A 1 118 ? -6.818 -2.015 4.926 1.00 97.38 118 ILE A O 1
ATOM 863 N N . ASN A 1 119 ? -6.304 0.090 4.343 1.00 95.75 119 ASN A N 1
ATOM 864 C CA . ASN A 1 119 ? -6.145 -0.140 2.913 1.00 95.75 119 ASN A CA 1
ATOM 865 C C . ASN A 1 119 ? -4.698 0.086 2.470 1.00 95.75 119 ASN A C 1
ATOM 867 O O . ASN A 1 119 ? -3.981 0.923 3.010 1.00 95.75 119 ASN A O 1
ATOM 871 N N . MET A 1 120 ? -4.299 -0.582 1.396 1.00 97.56 120 MET A N 1
ATOM 872 C CA . MET A 1 120 ? -3.045 -0.333 0.696 1.00 97.56 120 MET A CA 1
ATOM 873 C C . MET A 1 120 ? -3.321 -0.047 -0.777 1.00 97.56 120 MET A C 1
ATOM 875 O O . MET A 1 120 ? -4.111 -0.734 -1.429 1.00 97.56 120 MET A O 1
ATOM 879 N N . A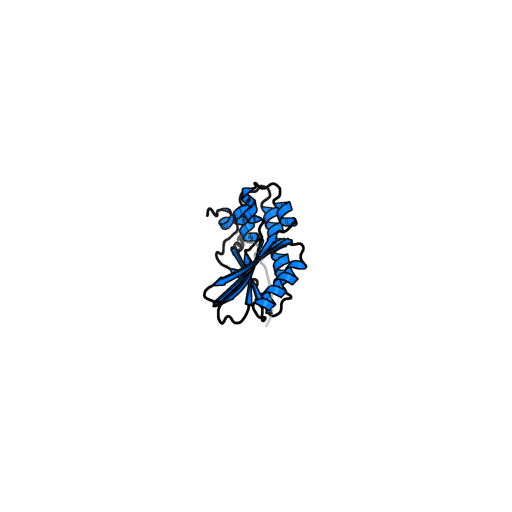LA A 1 121 ? -2.639 0.955 -1.329 1.00 97.00 121 ALA A N 1
ATOM 880 C CA . ALA A 1 121 ? -2.564 1.107 -2.775 1.00 97.00 121 ALA A CA 1
ATOM 881 C C . ALA A 1 121 ? -1.601 0.036 -3.305 1.00 97.00 121 ALA A C 1
ATOM 883 O O . ALA A 1 121 ? -0.408 0.080 -3.007 1.00 97.00 121 ALA A O 1
ATOM 884 N N . ASN A 1 122 ? -2.141 -0.958 -4.010 1.00 97.12 122 ASN A N 1
ATOM 885 C CA . ASN A 1 122 ? -1.500 -2.250 -4.218 1.00 97.12 122 ASN A CA 1
ATOM 886 C C . ASN A 1 122 ? -0.182 -2.095 -5.008 1.00 97.12 122 ASN A C 1
ATOM 888 O O . ASN A 1 122 ? -0.222 -1.798 -6.211 1.00 97.12 122 ASN A O 1
ATOM 892 N N . PRO A 1 123 ? 0.986 -2.335 -4.374 1.00 97.38 123 PRO A N 1
ATOM 893 C CA . PRO A 1 123 ? 2.283 -2.157 -5.017 1.00 97.38 123 PRO A CA 1
ATOM 894 C C . PRO A 1 123 ? 2.446 -3.043 -6.253 1.00 97.38 123 PRO A C 1
ATOM 896 O O . PRO A 1 123 ? 3.045 -2.615 -7.236 1.00 97.38 123 PRO A O 1
ATOM 899 N N . VAL A 1 124 ? 1.866 -4.249 -6.247 1.00 96.94 124 VAL A N 1
ATOM 900 C CA . VAL A 1 124 ? 1.922 -5.191 -7.375 1.00 96.94 124 VAL A CA 1
ATOM 901 C C . VAL A 1 124 ? 1.194 -4.612 -8.584 1.00 96.94 124 VAL A C 1
ATOM 903 O O . VAL A 1 124 ? 1.748 -4.564 -9.682 1.00 96.94 124 VAL A O 1
ATOM 906 N N . ALA A 1 125 ? -0.032 -4.122 -8.392 1.00 95.81 125 ALA A N 1
ATOM 907 C CA . ALA A 1 125 ? -0.806 -3.517 -9.472 1.00 95.81 125 ALA A CA 1
ATOM 908 C C . ALA A 1 125 ? -0.134 -2.242 -10.004 1.00 95.81 125 ALA A C 1
ATOM 910 O O . ALA A 1 125 ? -0.054 -2.050 -11.219 1.00 95.81 125 ALA A O 1
ATOM 911 N N . HIS A 1 126 ? 0.413 -1.403 -9.121 1.00 95.38 126 HIS A N 1
ATOM 912 C CA . HIS A 1 126 ? 1.195 -0.235 -9.527 1.00 95.38 126 HIS A CA 1
ATOM 913 C C . HIS A 1 126 ? 2.431 -0.629 -10.336 1.00 95.38 126 HIS A C 1
ATOM 915 O O . HIS A 1 126 ? 2.647 -0.077 -11.416 1.00 95.38 126 HIS A O 1
ATOM 921 N N . ALA A 1 127 ? 3.203 -1.619 -9.884 1.00 95.69 127 ALA A N 1
ATOM 922 C CA . ALA A 1 127 ? 4.374 -2.090 -10.611 1.00 95.69 127 ALA A CA 1
ATOM 923 C C . ALA A 1 127 ? 4.003 -2.617 -12.008 1.00 95.69 127 ALA A C 1
ATOM 925 O O . ALA A 1 127 ? 4.681 -2.314 -12.993 1.00 95.69 127 ALA A O 1
ATOM 926 N N . MET A 1 128 ? 2.875 -3.327 -12.121 1.00 95.31 128 MET A N 1
ATOM 927 C CA . MET A 1 128 ? 2.354 -3.813 -13.402 1.00 95.31 128 MET A CA 1
ATOM 928 C C . MET A 1 128 ? 1.997 -2.687 -14.383 1.00 95.31 128 MET A C 1
ATOM 930 O O . MET A 1 128 ? 2.116 -2.88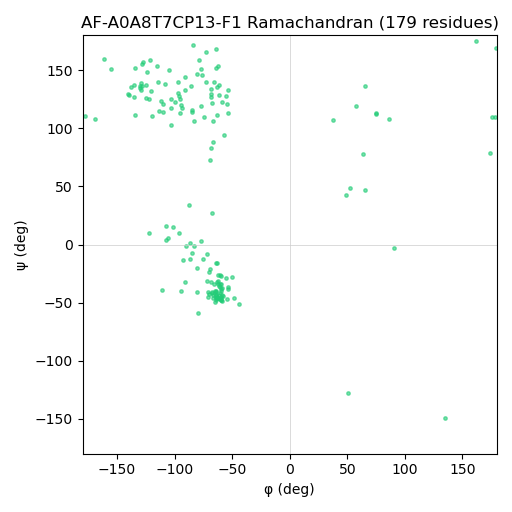2 -15.595 1.00 95.31 128 MET A O 1
ATOM 934 N N . VAL A 1 129 ? 1.562 -1.528 -13.880 1.00 93.50 129 VAL A N 1
ATOM 935 C CA . VAL A 1 129 ? 1.249 -0.341 -14.688 1.00 93.50 129 VAL A CA 1
ATOM 936 C C . VAL A 1 129 ? 2.527 0.409 -15.070 1.00 93.50 129 VAL A C 1
ATOM 938 O O . VAL A 1 129 ? 2.820 0.561 -16.259 1.00 93.50 129 VAL A O 1
ATOM 941 N N . PHE A 1 130 ? 3.308 0.847 -14.079 1.00 93.06 130 PHE A N 1
ATOM 942 C CA . PHE A 1 130 ? 4.432 1.767 -14.283 1.00 93.06 130 PHE A CA 1
ATOM 943 C C . PHE A 1 130 ? 5.630 1.124 -14.987 1.00 93.06 130 PHE A C 1
ATOM 945 O O . PHE A 1 130 ? 6.300 1.795 -15.769 1.00 93.06 130 PHE A O 1
ATOM 952 N N . TYR A 1 131 ? 5.869 -0.174 -14.782 1.00 94.25 131 TYR A N 1
ATOM 953 C CA . TYR A 1 131 ? 7.041 -0.871 -15.329 1.00 94.25 131 TYR A CA 1
ATOM 954 C C . TYR A 1 131 ? 6.701 -1.816 -16.478 1.00 94.25 131 TYR A C 1
ATOM 956 O O . TYR A 1 131 ? 7.512 -2.656 -16.853 1.00 94.25 131 TYR A O 1
ATOM 964 N N . SER A 1 132 ? 5.519 -1.683 -17.080 1.00 93.00 132 SER A N 1
ATOM 965 C CA . SER A 1 132 ? 4.992 -2.587 -18.116 1.00 93.00 132 SER A CA 1
ATOM 966 C C . SER A 1 132 ? 5.938 -2.884 -19.295 1.00 93.00 132 SER A C 1
ATOM 968 O O . SER A 1 132 ? 5.853 -3.973 -19.880 1.00 93.00 132 SER A O 1
ATOM 970 N N . ASN A 1 133 ? 6.834 -1.940 -19.611 1.00 91.69 133 ASN A N 1
ATOM 971 C CA . ASN A 1 133 ? 7.839 -2.012 -20.679 1.00 91.69 133 ASN A CA 1
ATOM 972 C C . ASN A 1 133 ? 9.282 -2.203 -20.169 1.00 91.69 133 ASN A C 1
ATOM 974 O O . ASN A 1 133 ? 10.218 -2.196 -20.969 1.00 91.69 133 ASN A O 1
ATOM 978 N N . SER A 1 134 ? 9.476 -2.356 -18.858 1.00 94.00 134 SER A N 1
ATOM 979 C CA . SER A 1 134 ? 10.789 -2.574 -18.255 1.00 94.00 134 SER A CA 1
ATOM 980 C C . SER A 1 134 ? 11.377 -3.915 -18.694 1.00 94.00 134 SER A C 1
ATOM 982 O O . SER A 1 134 ? 10.697 -4.944 -18.722 1.00 94.00 134 SER A O 1
ATOM 984 N N . LYS A 1 135 ? 12.687 -3.930 -18.965 1.00 95.31 135 LYS A N 1
ATOM 985 C CA . LYS A 1 135 ? 13.446 -5.177 -19.154 1.00 95.31 135 LYS A CA 1
ATOM 986 C C . LYS A 1 135 ? 13.589 -5.971 -17.848 1.00 95.31 135 LYS A C 1
ATOM 988 O O . LYS A 1 135 ? 13.806 -7.176 -17.904 1.00 95.31 135 LYS A O 1
ATOM 993 N N . ASN A 1 136 ? 13.438 -5.310 -16.699 1.00 95.88 136 ASN A N 1
ATOM 994 C CA . ASN A 1 136 ? 13.508 -5.886 -15.358 1.00 95.88 136 ASN A CA 1
ATOM 995 C C . ASN A 1 136 ? 12.117 -6.120 -14.730 1.00 95.88 136 ASN A C 1
ATOM 997 O O . ASN A 1 136 ? 12.011 -6.342 -13.526 1.00 95.88 136 ASN A O 1
ATOM 1001 N N . PHE A 1 137 ? 11.049 -6.083 -15.540 1.00 95.50 137 PHE A N 1
ATOM 1002 C CA . PHE A 1 137 ? 9.649 -6.123 -15.099 1.00 95.50 137 PHE A CA 1
ATOM 1003 C C . PHE A 1 137 ? 9.360 -7.164 -14.014 1.00 95.50 137 PHE A C 1
ATOM 1005 O O . PHE A 1 137 ? 8.789 -6.8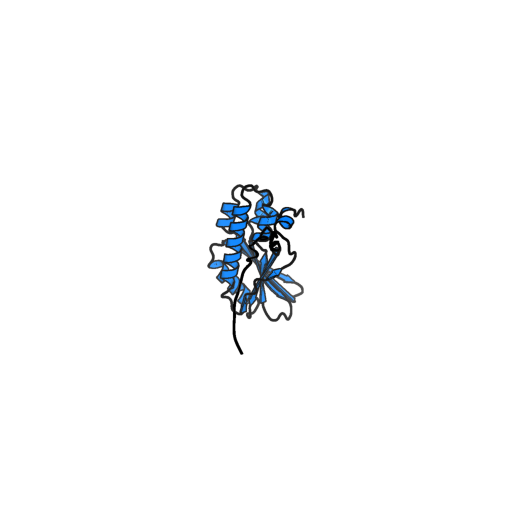28 -12.981 1.00 95.50 137 PHE A O 1
ATOM 1012 N N . LYS A 1 138 ? 9.771 -8.420 -14.234 1.00 96.75 138 LYS A N 1
ATOM 1013 C CA . LYS A 1 138 ? 9.493 -9.516 -13.297 1.00 96.75 138 LYS A CA 1
ATOM 1014 C C . LYS A 1 138 ? 10.090 -9.240 -11.916 1.00 96.75 138 LYS A C 1
ATOM 1016 O O . LYS A 1 138 ? 9.379 -9.349 -10.930 1.00 96.75 138 LYS A O 1
ATOM 1021 N N . ASN A 1 139 ? 11.357 -8.833 -11.857 1.00 97.69 139 ASN A N 1
ATOM 1022 C CA . ASN A 1 139 ? 12.041 -8.576 -10.590 1.00 97.69 139 ASN A CA 1
ATOM 1023 C C . ASN A 1 139 ? 11.420 -7.390 -9.841 1.00 97.69 139 ASN A C 1
ATOM 1025 O O . ASN A 1 139 ? 11.347 -7.405 -8.618 1.00 97.69 139 ASN A O 1
ATOM 1029 N N . ILE A 1 140 ? 10.935 -6.379 -10.568 1.00 97.75 140 ILE A N 1
ATOM 1030 C CA . ILE A 1 140 ? 10.238 -5.240 -9.960 1.00 97.75 140 ILE A CA 1
ATOM 1031 C C . ILE A 1 140 ? 8.867 -5.663 -9.413 1.00 97.75 140 ILE A C 1
ATOM 1033 O O . ILE A 1 140 ? 8.500 -5.267 -8.311 1.00 97.75 140 ILE A O 1
ATOM 1037 N N . VAL A 1 141 ? 8.115 -6.485 -10.153 1.00 97.50 141 VA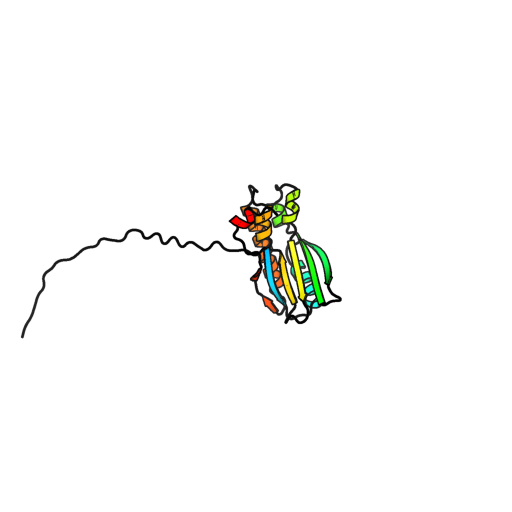L A N 1
ATOM 1038 C CA . VAL A 1 141 ? 6.827 -7.027 -9.688 1.00 97.50 141 VAL A CA 1
ATOM 1039 C C . VAL A 1 141 ? 7.013 -7.949 -8.481 1.00 97.50 141 VAL A C 1
ATOM 1041 O O . VAL A 1 141 ? 6.222 -7.865 -7.546 1.00 97.50 141 VAL A O 1
ATOM 1044 N N . ASP A 1 142 ? 8.062 -8.773 -8.465 1.00 98.19 142 ASP A N 1
ATOM 1045 C CA . ASP A 1 142 ? 8.400 -9.623 -7.320 1.00 98.19 142 ASP A CA 1
ATOM 1046 C C . ASP A 1 142 ? 8.759 -8.766 -6.092 1.00 98.19 142 ASP A C 1
ATOM 1048 O O . ASP A 1 142 ? 8.165 -8.944 -5.035 1.00 98.19 142 ASP A O 1
ATOM 1052 N N . ALA A 1 143 ? 9.612 -7.746 -6.246 1.00 98.25 143 ALA A N 1
ATOM 1053 C CA . ALA A 1 143 ? 9.927 -6.818 -5.156 1.00 98.25 143 ALA A CA 1
ATOM 1054 C C . ALA A 1 143 ? 8.682 -6.067 -4.646 1.00 98.25 143 ALA A C 1
ATOM 1056 O O . ALA A 1 143 ? 8.537 -5.821 -3.451 1.00 98.25 143 ALA A O 1
ATOM 1057 N N . ALA A 1 144 ? 7.755 -5.708 -5.537 1.00 98.12 144 ALA A N 1
ATOM 1058 C CA . ALA A 1 144 ? 6.488 -5.095 -5.153 1.00 98.12 144 ALA A CA 1
ATOM 1059 C C . ALA A 1 144 ? 5.568 -6.073 -4.401 1.00 98.12 144 ALA A C 1
ATOM 1061 O O . ALA A 1 144 ? 4.827 -5.656 -3.510 1.00 98.12 144 ALA A O 1
ATOM 1062 N N . LYS A 1 145 ? 5.623 -7.368 -4.729 1.00 98.06 145 LYS A N 1
ATOM 1063 C CA . LYS A 1 145 ? 4.917 -8.414 -3.987 1.00 98.06 145 LYS A CA 1
ATOM 1064 C C . LYS A 1 145 ? 5.484 -8.561 -2.577 1.00 98.06 145 LYS A C 1
ATOM 1066 O O . LYS A 1 145 ? 4.698 -8.534 -1.638 1.00 98.06 145 LYS A O 1
ATOM 1071 N N . ASP A 1 146 ? 6.805 -8.596 -2.431 1.00 98.19 146 ASP A N 1
ATOM 1072 C CA . ASP A 1 146 ? 7.461 -8.669 -1.119 1.00 98.19 146 ASP A CA 1
ATOM 1073 C C . ASP A 1 146 ? 7.088 -7.466 -0.236 1.00 98.19 146 ASP A C 1
ATOM 1075 O O . ASP A 1 146 ? 6.840 -7.607 0.959 1.00 98.19 146 ASP A O 1
ATOM 1079 N N . VAL A 1 147 ? 6.971 -6.272 -0.830 1.00 98.38 147 VAL A N 1
ATOM 1080 C CA . VAL A 1 147 ? 6.470 -5.077 -0.131 1.00 98.38 147 VAL A CA 1
ATOM 1081 C C . VAL A 1 147 ? 5.021 -5.249 0.318 1.00 98.38 147 VAL A C 1
ATOM 1083 O O . VAL A 1 147 ? 4.693 -4.915 1.455 1.00 98.38 147 VAL A O 1
ATOM 1086 N N . ALA A 1 148 ? 4.148 -5.750 -0.558 1.00 98.19 148 ALA A N 1
ATOM 1087 C CA . ALA A 1 148 ? 2.750 -5.987 -0.218 1.00 98.19 148 ALA A CA 1
ATOM 1088 C C . ALA A 1 148 ? 2.614 -7.014 0.919 1.00 98.19 148 ALA A C 1
ATOM 1090 O O . ALA A 1 148 ? 1.846 -6.786 1.851 1.00 98.19 148 ALA A O 1
ATOM 1091 N N . ASP A 1 149 ? 3.385 -8.101 0.870 1.00 98.06 149 ASP A N 1
ATOM 1092 C CA . ASP A 1 149 ? 3.419 -9.135 1.907 1.00 98.06 149 ASP A CA 1
ATOM 1093 C C . ASP A 1 149 ? 3.937 -8.568 3.236 1.00 98.06 149 ASP A C 1
ATOM 1095 O O . ASP A 1 149 ? 3.270 -8.715 4.257 1.00 98.06 149 ASP A O 1
ATOM 1099 N N . SER A 1 150 ? 5.026 -7.791 3.216 1.00 97.81 150 SER A N 1
ATOM 1100 C CA . SER A 1 150 ? 5.547 -7.123 4.416 1.00 97.81 150 SER A CA 1
ATOM 1101 C C . SER A 1 150 ? 4.533 -6.178 5.065 1.00 97.81 150 SER A C 1
ATOM 1103 O O . SER A 1 150 ? 4.492 -6.095 6.290 1.00 97.81 150 SER A O 1
ATOM 1105 N N . ILE A 1 151 ? 3.721 -5.463 4.279 1.00 98.31 151 ILE A N 1
ATOM 1106 C CA . ILE A 1 151 ? 2.678 -4.573 4.814 1.00 98.31 151 ILE A CA 1
ATOM 1107 C C . ILE A 1 151 ? 1.539 -5.383 5.429 1.00 98.31 151 ILE A C 1
ATOM 1109 O O . ILE A 1 151 ? 1.094 -5.061 6.529 1.00 98.31 151 ILE A O 1
ATOM 1113 N N . ARG A 1 152 ? 1.074 -6.435 4.743 1.00 98.25 152 ARG A N 1
ATOM 1114 C CA . ARG A 1 152 ? 0.029 -7.333 5.261 1.00 98.25 152 ARG A CA 1
ATOM 1115 C C . ARG A 1 152 ? 0.448 -7.970 6.578 1.00 98.25 15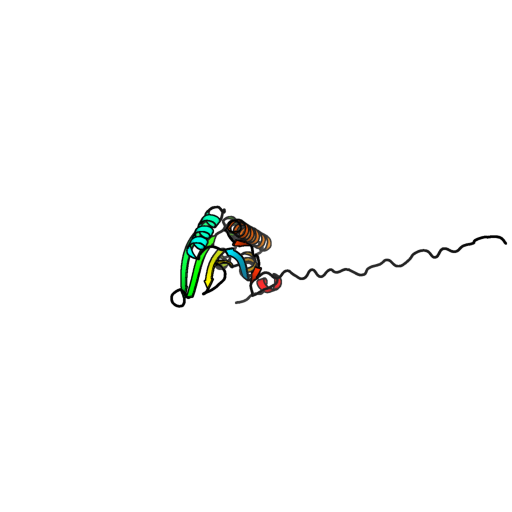2 ARG A C 1
ATOM 1117 O O . ARG A 1 152 ? -0.367 -8.027 7.490 1.00 98.25 152 ARG A O 1
ATOM 1124 N N . ASP A 1 153 ? 1.690 -8.438 6.662 1.00 97.44 153 ASP A N 1
ATOM 1125 C CA . ASP A 1 153 ? 2.222 -9.064 7.870 1.00 97.44 153 ASP A CA 1
ATOM 1126 C C . ASP A 1 153 ? 2.369 -8.043 9.004 1.00 97.44 153 ASP A C 1
ATOM 1128 O O . ASP A 1 153 ? 1.969 -8.336 10.125 1.00 97.44 153 ASP A O 1
ATOM 1132 N N . ALA A 1 154 ? 2.833 -6.820 8.715 1.00 96.94 154 ALA A N 1
ATOM 1133 C CA . ALA A 1 154 ? 2.950 -5.766 9.723 1.00 96.94 154 ALA A CA 1
ATOM 1134 C C . ALA A 1 154 ? 1.601 -5.417 10.370 1.00 96.94 154 ALA A C 1
ATOM 1136 O O . ALA A 1 154 ? 1.510 -5.294 11.588 1.00 96.94 154 ALA A O 1
ATOM 1137 N N . VAL A 1 155 ? 0.539 -5.274 9.571 1.00 97.06 155 VAL A N 1
ATOM 1138 C CA . VAL A 1 155 ? -0.780 -4.884 10.098 1.00 97.06 155 VAL A CA 1
ATOM 1139 C C . VAL A 1 155 ? -1.604 -6.063 10.617 1.00 97.06 155 VAL A C 1
ATOM 1141 O O . VAL A 1 155 ? -2.673 -5.844 11.176 1.00 97.06 155 VAL A O 1
ATOM 1144 N N . ARG A 1 156 ? -1.159 -7.312 10.421 1.00 95.88 156 ARG A N 1
ATOM 1145 C CA . ARG A 1 156 ? -1.914 -8.508 10.833 1.00 95.88 156 ARG A CA 1
ATOM 1146 C C . ARG A 1 156 ? -2.105 -8.587 12.347 1.00 95.88 156 ARG A C 1
ATOM 1148 O O . ARG A 1 156 ? -3.129 -9.098 12.778 1.00 95.88 156 ARG A O 1
ATOM 1155 N N . GLU A 1 157 ? -1.139 -8.082 13.108 1.00 91.38 157 GLU A N 1
ATOM 1156 C CA . GLU A 1 157 ? -1.120 -8.134 14.576 1.00 91.38 157 GLU A CA 1
ATOM 1157 C C . GLU A 1 157 ? -1.938 -7.011 15.239 1.00 91.38 157 GLU A C 1
ATOM 1159 O O . GLU A 1 157 ? -2.015 -6.940 16.464 1.00 91.38 157 GLU A O 1
ATOM 1164 N N . ILE A 1 158 ? -2.535 -6.115 14.449 1.00 96.25 158 ILE A N 1
ATOM 1165 C CA . ILE A 1 158 ? -3.459 -5.097 14.957 1.00 96.25 158 ILE A CA 1
ATOM 1166 C C . ILE A 1 158 ? -4.775 -5.787 15.342 1.00 96.25 158 ILE A C 1
ATOM 1168 O O . ILE A 1 158 ? -5.223 -6.702 14.654 1.00 96.25 158 ILE A O 1
ATOM 1172 N N . GLU A 1 159 ? -5.376 -5.372 16.459 1.00 95.00 159 GLU A N 1
ATOM 1173 C CA . GLU A 1 159 ? -6.650 -5.925 16.929 1.00 95.00 159 GLU A CA 1
ATOM 1174 C C . GLU A 1 159 ? -7.774 -5.675 15.912 1.00 95.00 159 GLU A C 1
ATOM 1176 O O . GLU A 1 159 ? -7.991 -4.544 15.463 1.00 95.00 159 GLU A O 1
ATOM 1181 N N . GLY A 1 160 ? -8.477 -6.751 15.556 1.00 94.19 160 GLY A N 1
ATOM 1182 C CA . GLY A 1 160 ? -9.481 -6.778 14.502 1.00 94.19 160 GLY A CA 1
ATOM 1183 C C . GLY A 1 160 ? -9.321 -7.998 13.599 1.00 94.19 160 GLY A C 1
ATOM 1184 O O . GLY A 1 160 ? -8.891 -9.077 14.021 1.00 94.19 160 GLY A O 1
ATOM 1185 N N . GLN A 1 161 ? -9.684 -7.842 12.328 1.00 94.88 161 GLN A N 1
ATOM 1186 C CA . GLN A 1 161 ? -9.711 -8.916 11.345 1.00 94.88 161 GLN A CA 1
ATOM 1187 C C . GLN A 1 161 ? -8.870 -8.589 10.106 1.00 94.88 161 GLN A C 1
ATOM 1189 O O . GLN A 1 161 ? -9.118 -7.623 9.383 1.00 94.88 161 GLN A O 1
ATOM 1194 N N . ALA A 1 162 ? -7.939 -9.485 9.767 1.00 95.38 162 ALA A N 1
ATOM 1195 C CA . ALA A 1 162 ? -7.290 -9.478 8.459 1.00 95.38 162 ALA A CA 1
ATOM 1196 C C . ALA A 1 162 ? -8.292 -9.872 7.357 1.00 95.38 162 ALA A C 1
ATOM 1198 O O . ALA A 1 162 ? -8.925 -10.927 7.434 1.00 95.38 162 ALA A O 1
ATOM 1199 N N . VAL A 1 163 ? -8.415 -9.041 6.316 1.00 93.25 163 VAL A N 1
ATOM 1200 C CA . VAL A 1 163 ? -9.422 -9.222 5.249 1.00 93.25 163 VAL A CA 1
ATOM 1201 C C . VAL A 1 163 ? -8.794 -9.605 3.907 1.00 93.25 163 VAL A C 1
ATOM 1203 O O . VAL A 1 163 ? -9.330 -10.467 3.213 1.00 93.25 163 VAL A O 1
ATOM 1206 N N . LEU A 1 164 ? -7.647 -9.014 3.553 1.00 93.88 164 LEU A N 1
ATOM 1207 C CA . LEU A 1 164 ? -6.897 -9.294 2.314 1.00 93.88 164 LEU A CA 1
ATOM 1208 C C . LEU A 1 164 ? -7.761 -9.284 1.033 1.00 93.88 164 LEU A C 1
ATOM 1210 O O . LEU A 1 164 ? -7.627 -10.133 0.147 1.00 93.88 164 LEU A O 1
ATOM 1214 N N . GLU A 1 165 ? -8.667 -8.316 0.919 1.00 95.38 165 GLU A N 1
ATOM 1215 C CA . GLU A 1 165 ? -9.603 -8.211 -0.196 1.00 95.38 165 GLU A CA 1
ATOM 1216 C C . GLU A 1 165 ? -9.072 -7.287 -1.298 1.00 95.38 165 GLU A C 1
ATOM 1218 O O . GLU A 1 165 ? -8.878 -6.085 -1.106 1.00 95.38 165 GLU A O 1
ATOM 1223 N N . GLN A 1 166 ? -8.914 -7.835 -2.505 1.00 96.38 166 GLN A N 1
ATOM 1224 C CA . GLN A 1 166 ? -8.584 -7.062 -3.702 1.00 96.38 166 GLN A CA 1
ATOM 1225 C C . GLN A 1 166 ? -9.758 -6.151 -4.094 1.00 96.38 166 GLN A C 1
ATOM 1227 O O . GLN A 1 166 ? -10.855 -6.626 -4.393 1.00 96.38 166 GLN A O 1
ATOM 1232 N N . ARG A 1 167 ? -9.525 -4.838 -4.159 1.00 94.00 167 ARG A N 1
ATOM 1233 C CA . ARG A 1 167 ? -10.553 -3.836 -4.467 1.00 94.00 167 ARG A CA 1
ATOM 1234 C C . ARG A 1 167 ? -10.423 -3.297 -5.889 1.00 94.00 167 ARG A C 1
ATOM 1236 O O . ARG A 1 167 ? -9.350 -3.251 -6.491 1.00 94.00 167 ARG A O 1
ATOM 1243 N N . ALA A 1 168 ? -11.564 -2.910 -6.450 1.00 89.31 168 ALA A N 1
ATOM 1244 C CA . ALA A 1 168 ? -11.663 -2.470 -7.833 1.00 89.31 168 ALA A CA 1
ATOM 1245 C C . ALA A 1 168 ? -10.831 -1.195 -8.126 1.00 89.31 168 ALA A C 1
ATOM 1247 O O . ALA A 1 168 ? -10.641 -0.373 -7.231 1.00 89.31 168 ALA A O 1
ATOM 1248 N N . PRO A 1 169 ? -10.394 -0.990 -9.388 1.00 91.12 169 PRO A N 1
ATOM 1249 C CA . PRO A 1 169 ? -10.574 -1.874 -10.542 1.00 91.12 169 PRO A CA 1
ATOM 1250 C C . PRO A 1 169 ? -9.783 -3.182 -10.424 1.00 91.12 169 PRO A C 1
ATOM 1252 O O . PRO A 1 169 ? -8.603 -3.170 -10.110 1.00 91.12 169 PRO A O 1
ATOM 1255 N N . LEU A 1 170 ? -10.435 -4.310 -10.719 1.00 93.88 170 LEU A N 1
ATOM 1256 C CA . LEU A 1 170 ? -9.809 -5.634 -10.746 1.00 93.88 170 LEU A CA 1
ATOM 1257 C C . LEU A 1 170 ? -9.348 -5.949 -12.168 1.00 93.88 170 LEU A C 1
ATOM 1259 O O . LEU A 1 170 ? -10.169 -6.050 -13.090 1.00 93.88 170 LEU A O 1
ATOM 1263 N N . ARG A 1 171 ? -8.045 -6.129 -12.372 1.00 94.06 171 ARG A N 1
ATOM 1264 C CA . ARG A 1 171 ? -7.468 -6.385 -13.699 1.00 94.06 171 ARG A CA 1
ATOM 1265 C C . ARG A 1 171 ? -6.462 -7.524 -13.638 1.00 94.06 171 ARG A C 1
ATOM 1267 O O . ARG A 1 171 ? -5.828 -7.767 -12.622 1.00 94.06 171 ARG A O 1
ATOM 1274 N N . THR A 1 172 ? -6.313 -8.222 -14.758 1.00 94.50 172 THR A N 1
ATOM 1275 C CA . THR A 1 172 ? -5.195 -9.155 -14.933 1.00 94.50 172 THR A CA 1
ATOM 1276 C C . THR A 1 172 ? -3.927 -8.375 -15.274 1.00 94.50 172 THR A C 1
ATOM 1278 O O . THR A 1 172 ? -4.022 -7.276 -15.828 1.00 94.50 172 THR A O 1
ATOM 1281 N N . GLU A 1 173 ? -2.747 -8.960 -15.056 1.00 93.25 173 GLU A N 1
ATOM 1282 C CA . GLU A 1 173 ? -1.456 -8.350 -15.425 1.00 93.25 173 GLU A CA 1
ATOM 1283 C C . GLU A 1 173 ? -1.459 -7.810 -16.868 1.00 93.25 173 GLU A C 1
ATOM 1285 O O . GLU A 1 173 ? -1.099 -6.662 -17.116 1.00 93.25 173 GLU A O 1
ATOM 1290 N N . LYS A 1 174 ? -1.968 -8.600 -17.829 1.00 93.06 174 LYS A N 1
ATOM 1291 C CA . LYS A 1 174 ? -2.085 -8.196 -19.245 1.00 93.06 174 LYS A CA 1
ATOM 1292 C C . LYS A 1 174 ? -2.834 -6.870 -19.422 1.00 93.06 174 LYS A C 1
ATOM 1294 O O . LYS A 1 174 ? -2.521 -6.130 -20.351 1.00 93.06 174 LYS A O 1
ATOM 1299 N N . HIS A 1 175 ? -3.857 -6.611 -18.611 1.00 93.88 175 HIS A N 1
ATOM 1300 C CA . HIS A 1 175 ? -4.637 -5.379 -18.696 1.00 93.88 175 HIS A CA 1
ATOM 1301 C C . HIS A 1 175 ? -3.930 -4.217 -18.000 1.00 93.88 175 HIS A C 1
ATOM 1303 O O . HIS A 1 175 ? -3.902 -3.134 -18.575 1.00 93.88 175 HIS A O 1
ATOM 1309 N N . TYR A 1 176 ? -3.308 -4.434 -16.836 1.00 93.44 176 TYR A N 1
ATOM 1310 C CA . TYR A 1 176 ? -2.513 -3.389 -16.180 1.00 93.44 176 TYR A CA 1
ATOM 1311 C C . TYR A 1 176 ? -1.345 -2.921 -17.038 1.00 93.44 176 TYR A C 1
ATOM 1313 O O . TYR A 1 176 ? -1.160 -1.723 -17.222 1.00 93.44 176 TYR A O 1
ATOM 1321 N N . ARG A 1 177 ? -0.648 -3.853 -17.689 1.00 92.50 177 ARG A N 1
ATOM 1322 C CA . ARG A 1 177 ? 0.460 -3.532 -18.596 1.00 92.50 177 ARG A CA 1
ATOM 1323 C C . ARG A 1 177 ? 0.056 -2.717 -19.824 1.00 92.50 177 ARG A C 1
ATOM 1325 O O . ARG A 1 177 ? 0.911 -2.191 -20.522 1.00 92.50 177 ARG A O 1
ATOM 1332 N N . LYS A 1 178 ? -1.240 -2.662 -20.133 1.00 92.19 178 LYS A N 1
ATOM 1333 C CA . LYS A 1 178 ? -1.796 -1.905 -21.262 1.00 92.19 178 LYS A CA 1
ATOM 1334 C C . LYS A 1 178 ? -2.518 -0.633 -20.824 1.00 92.19 178 LYS A C 1
ATOM 1336 O O . LYS A 1 178 ? -3.144 0.006 -21.668 1.00 92.19 178 LYS A O 1
ATOM 1341 N N . TYR A 1 179 ? -2.477 -0.293 -19.539 1.00 86.31 179 TYR A N 1
ATOM 1342 C CA . TYR A 1 179 ? -3.091 0.920 -19.022 1.00 86.31 179 TYR A CA 1
ATOM 1343 C C . TYR A 1 179 ? -2.422 2.159 -19.639 1.00 86.31 179 TYR A C 1
ATOM 1345 O O . TYR A 1 179 ? -1.200 2.201 -19.761 1.00 86.31 179 TYR A O 1
ATOM 1353 N N . LYS A 1 180 ? -3.220 3.144 -20.071 1.00 75.38 180 LYS A N 1
ATOM 1354 C CA . LYS A 1 180 ? -2.742 4.347 -20.781 1.00 75.38 180 LYS A CA 1
ATOM 1355 C C . LYS A 1 180 ? -3.102 5.674 -20.094 1.00 75.38 180 LYS A C 1
ATOM 1357 O O . LYS A 1 180 ? -2.859 6.719 -20.690 1.00 75.38 180 LYS A O 1
ATOM 1362 N N . GLY A 1 181 ? -3.617 5.632 -18.863 1.00 60.41 181 GLY A N 1
ATOM 1363 C CA . GLY A 1 181 ? -4.317 6.771 -18.257 1.00 60.41 181 GLY A CA 1
ATOM 1364 C C . GLY A 1 181 ? -5.806 6.664 -18.504 1.00 60.41 181 GLY A C 1
ATOM 1365 O O . GLY A 1 181 ? -6.188 6.508 -19.684 1.00 60.41 181 GLY A O 1
#